Protein AF-0000000087413881 (afdb_homodimer)

Sequence (200 aa):
MILFKNKKEIHLPDLTFCKLCEDKYGVNRGLYNTIDYWFYEKGIENISERRSIILDFLQVVCDRSKISTPNRKYKFGHGGLTVKLNEYWEKRTAMKNKSGMILFKNKKEIHLPDLTFCKLCEDKYGVNRGLYNTIDYWFYEKGIENISERRSIILDFLQVVCDRSKISTPNRKYKFGHGGLTVKLNEYWEKRTAMKNKSG

Radius of gyration: 19.33 Å; Cα contacts (8 Å, |Δi|>4): 156; chains: 2; bounding box: 42×54×45 Å

pLDDT: mean 87.06, std 16.07, range [31.98, 98.69]

Solvent-accessible surface area (backbone atoms only — not comparable to full-atom values): 11255 Å² total; per-residue (Å²): 130,86,71,65,83,43,63,66,59,42,28,44,37,70,64,57,37,43,47,49,41,25,74,75,53,43,36,47,65,70,57,45,46,51,52,46,42,50,44,38,74,74,65,43,43,53,49,59,59,36,44,47,50,49,52,50,52,50,50,56,55,48,59,61,40,49,74,76,46,76,93,53,69,61,73,58,60,90,70,29,54,63,52,54,50,50,54,51,48,52,53,52,53,55,56,52,63,66,75,102,130,88,70,65,84,45,64,65,58,43,29,44,38,69,63,57,37,42,47,47,40,24,74,76,53,42,35,48,62,71,57,44,45,52,52,45,43,50,44,37,74,72,64,42,42,53,49,60,58,35,43,45,50,49,53,50,51,50,48,56,54,48,58,60,40,48,72,76,46,75,94,52,68,61,73,59,62,88,72,29,53,64,54,53,50,50,54,52,49,54,55,52,54,56,55,51,63,67,74,102

Secondary structure (DSSP, 8-state):
-TTSGGGTGGGS-HHHHHHHHHHHH---HHHHHHHHHHHHHTT---HHHHHHHHHHHHHHHHHHHHTTSTTPPP---TTHHHHHHHHHHHHHHHHHHHH-/-TTSGGGTGGGS-HHHHHHHHHHHH---HHHHHHHHHHHHHTT---HHHHHHHHHHHHHHHHHHHHTTSTTPPP---TTHHHHHHHHHHHHHHHHHHHH-

Structure (mmCIF, N/CA/C/O backbone):
data_AF-0000000087413881-model_v1
#
loop_
_entity.id
_entity.type
_entity.pdbx_description
1 polymer 'Uncharacterized protein'
#
loop_
_atom_site.group_PDB
_atom_site.id
_atom_site.type_symbol
_atom_site.label_atom_id
_atom_site.label_alt_id
_atom_site.label_comp_id
_atom_site.label_asym_id
_atom_site.label_entity_id
_atom_site.label_seq_id
_atom_site.pdbx_PDB_ins_code
_atom_site.Cartn_x
_atom_site.Cartn_y
_atom_site.Cartn_z
_atom_site.occupancy
_atom_site.B_iso_or_equiv
_atom_site.auth_seq_id
_atom_site.auth_comp_id
_atom_site.auth_asym_id
_atom_site.auth_atom_id
_atom_site.pdbx_PDB_model_num
ATOM 1 N N . MET A 1 1 ? 12.461 -10.562 -19.656 1 31.98 1 MET A N 1
ATOM 2 C CA . MET A 1 1 ? 12.719 -9.461 -18.719 1 31.98 1 MET A CA 1
ATOM 3 C C . MET A 1 1 ? 11.516 -8.531 -18.641 1 31.98 1 MET A C 1
ATOM 5 O O . MET A 1 1 ? 11.445 -7.535 -19.359 1 31.98 1 MET A O 1
ATOM 9 N N . ILE A 1 2 ? 10.32 -8.992 -18.734 1 38.66 2 ILE A N 1
ATOM 10 C CA . ILE A 1 2 ? 9.023 -8.328 -18.812 1 38.66 2 ILE A CA 1
ATOM 11 C C . ILE A 1 2 ? 8.883 -7.34 -17.656 1 38.66 2 ILE A C 1
ATOM 13 O O . ILE A 1 2 ? 7.898 -7.383 -16.922 1 38.66 2 ILE A O 1
ATOM 17 N N . LEU A 1 3 ? 9.914 -7.012 -17 1 44.94 3 LEU A N 1
ATOM 18 C CA . LEU A 1 3 ? 10.039 -6.23 -15.781 1 44.94 3 LEU A CA 1
ATOM 19 C C . LEU A 1 3 ? 9.508 -4.816 -15.977 1 44.94 3 LEU A C 1
ATOM 21 O O . LEU A 1 3 ? 9.148 -4.141 -15.016 1 44.94 3 LEU A O 1
ATOM 25 N N . PHE A 1 4 ? 9.57 -4.324 -17.344 1 47.94 4 PHE A N 1
ATOM 26 C CA . PHE A 1 4 ? 9.609 -2.883 -17.562 1 47.94 4 PHE A CA 1
ATOM 27 C C . PHE A 1 4 ? 8.211 -2.281 -17.484 1 47.94 4 PHE A C 1
ATOM 29 O O . PHE A 1 4 ? 8.062 -1.09 -17.203 1 47.94 4 PHE A O 1
ATOM 36 N N . LYS A 1 5 ? 7.285 -3.023 -17.953 1 50.16 5 LYS A N 1
ATOM 37 C CA . LYS A 1 5 ? 6.016 -2.371 -18.266 1 50.16 5 LYS A CA 1
ATOM 38 C C . LYS A 1 5 ? 5.344 -1.83 -17 1 50.16 5 LYS A C 1
ATOM 40 O O . LYS A 1 5 ? 4.613 -0.839 -17.062 1 50.16 5 LYS A O 1
ATOM 45 N N . ASN A 1 6 ? 5.98 -2.174 -15.844 1 65.25 6 ASN A N 1
ATOM 46 C CA . ASN A 1 6 ? 5.172 -1.993 -14.648 1 65.25 6 ASN A CA 1
ATOM 47 C C . ASN A 1 6 ? 5.695 -0.848 -13.781 1 65.25 6 ASN A C 1
ATOM 49 O O . ASN A 1 6 ? 5.406 -0.781 -12.586 1 65.25 6 ASN A O 1
ATOM 53 N N . LYS A 1 7 ? 6.375 0.11 -14.625 1 78 7 LYS A N 1
ATOM 54 C CA . LYS A 1 7 ? 7.047 1.128 -13.82 1 78 7 LYS A CA 1
ATOM 55 C C . LYS A 1 7 ? 6.039 2.104 -13.219 1 78 7 LYS A C 1
ATOM 57 O O . LYS A 1 7 ? 6.18 2.516 -12.07 1 78 7 LYS A O 1
ATOM 62 N N . LYS A 1 8 ? 5.012 2.355 -14.016 1 91.5 8 LYS A N 1
ATOM 63 C CA . LYS A 1 8 ? 4.023 3.293 -13.492 1 91.5 8 LYS A CA 1
ATOM 64 C C . LYS A 1 8 ? 3.061 2.598 -12.539 1 91.5 8 LYS A C 1
ATOM 66 O O . LYS A 1 8 ? 2.672 3.166 -11.516 1 91.5 8 LYS A O 1
ATOM 71 N N . GLU A 1 9 ? 2.811 1.354 -12.828 1 96.44 9 GLU A N 1
ATOM 72 C CA . GLU A 1 9 ? 1.823 0.604 -12.055 1 96.44 9 GLU A CA 1
ATOM 73 C C . GLU A 1 9 ? 2.295 0.381 -10.625 1 96.44 9 GLU A C 1
ATOM 75 O O . GLU A 1 9 ? 1.49 0.399 -9.688 1 96.44 9 GLU A O 1
ATOM 80 N N . ILE A 1 10 ? 3.576 0.274 -10.5 1 97.81 10 ILE A N 1
ATOM 81 C CA . ILE A 1 10 ? 4.098 -0.102 -9.188 1 97.81 10 ILE A CA 1
ATOM 82 C C . ILE A 1 10 ? 4.008 1.089 -8.234 1 97.81 10 ILE A C 1
ATOM 84 O O . ILE A 1 10 ? 4.137 0.93 -7.02 1 97.81 10 ILE A O 1
ATOM 88 N N . HIS A 1 11 ? 3.773 2.275 -8.805 1 98.44 11 HIS A N 1
ATOM 89 C CA . HIS A 1 11 ? 3.762 3.477 -7.98 1 98.44 11 HIS A CA 1
ATOM 90 C C . HIS A 1 11 ? 2.338 3.982 -7.77 1 98.44 11 HIS A C 1
ATOM 92 O O . HIS A 1 11 ? 2.135 5.047 -7.176 1 98.44 11 HIS A O 1
ATOM 98 N N . LEU A 1 12 ? 1.347 3.244 -8.211 1 98.5 12 LEU A N 1
ATOM 99 C CA . LEU A 1 12 ? -0.048 3.607 -7.98 1 98.5 12 LEU A CA 1
ATOM 100 C C . LEU A 1 12 ? -0.352 3.691 -6.488 1 98.5 12 LEU A C 1
ATOM 102 O O . LEU A 1 12 ? 0.288 3.014 -5.68 1 98.5 12 LEU A O 1
ATOM 106 N N . PRO A 1 13 ? -1.328 4.512 -6.086 1 98.62 13 PRO A N 1
ATOM 107 C CA . PRO A 1 13 ? -1.766 4.512 -4.688 1 98.62 13 PRO A CA 1
ATOM 108 C C . PRO A 1 13 ? -2.201 3.127 -4.207 1 98.62 13 PRO A C 1
ATOM 110 O O . PRO A 1 13 ? -2.65 2.305 -5.008 1 98.62 13 PRO A O 1
ATOM 113 N N . ASP A 1 14 ? -2.072 2.959 -2.922 1 98.31 14 ASP A N 1
ATOM 114 C CA . ASP A 1 14 ? -2.26 1.629 -2.352 1 98.31 14 ASP A CA 1
ATOM 115 C C . ASP A 1 14 ? -3.6 1.033 -2.777 1 98.31 14 ASP A C 1
ATOM 117 O O . ASP A 1 14 ? -3.658 -0.105 -3.246 1 98.31 14 ASP A O 1
ATOM 121 N N . LEU A 1 15 ? -4.652 1.757 -2.572 1 98 15 LEU A N 1
ATOM 122 C CA . LEU A 1 15 ? -5.984 1.271 -2.908 1 98 15 LEU A CA 1
ATOM 123 C C . LEU A 1 15 ? -6.09 0.964 -4.398 1 98 15 LEU A C 1
ATOM 125 O O . LEU A 1 15 ? -6.652 -0.064 -4.785 1 98 15 LEU A O 1
ATOM 129 N N . THR A 1 16 ? -5.57 1.831 -5.242 1 98.31 16 THR A N 1
ATOM 130 C CA . THR A 1 16 ? -5.637 1.668 -6.688 1 98.31 16 THR A CA 1
ATOM 131 C C . THR A 1 16 ? -4.801 0.473 -7.137 1 98.31 16 THR A C 1
ATOM 133 O O . THR A 1 16 ? -5.191 -0.258 -8.047 1 98.31 16 THR A O 1
ATOM 136 N N . PHE A 1 17 ? -3.656 0.331 -6.539 1 98.38 17 PHE A N 1
ATOM 137 C CA . PHE A 1 17 ? -2.807 -0.806 -6.875 1 98.38 17 PHE A CA 1
ATOM 138 C C . PHE A 1 17 ? -3.504 -2.119 -6.539 1 98.38 17 PHE A C 1
ATOM 140 O O . PHE A 1 17 ? -3.467 -3.066 -7.328 1 98.38 17 PHE A O 1
ATOM 147 N N . CYS A 1 18 ? -4.074 -2.178 -5.352 1 97.94 18 CYS A N 1
ATOM 148 C CA . CYS A 1 18 ? -4.824 -3.371 -4.973 1 97.94 18 CYS A CA 1
ATOM 149 C C . CYS A 1 18 ? -5.957 -3.639 -5.953 1 97.94 18 CYS A C 1
ATOM 151 O O . CYS A 1 18 ? -6.203 -4.789 -6.328 1 97.94 18 CYS A O 1
ATOM 153 N N . LYS A 1 19 ? -6.641 -2.598 -6.32 1 97.69 19 LYS A N 1
ATOM 154 C CA . LYS A 1 19 ? -7.727 -2.734 -7.285 1 97.69 19 LYS A CA 1
ATOM 155 C C . LYS A 1 19 ? -7.207 -3.256 -8.625 1 97.69 19 LYS A C 1
ATOM 157 O O . LYS A 1 19 ? -7.879 -4.043 -9.289 1 97.69 19 LYS A O 1
ATOM 162 N N . LEU A 1 20 ? -6.105 -2.756 -9.039 1 97.06 20 LEU A N 1
ATOM 163 C CA . LEU A 1 20 ? -5.473 -3.26 -10.25 1 97.06 20 LEU A CA 1
ATOM 164 C C . LEU A 1 20 ? -5.242 -4.766 -10.156 1 97.06 20 LEU A C 1
ATOM 166 O O . LEU A 1 20 ? -5.559 -5.504 -11.094 1 97.06 20 LEU A O 1
ATOM 170 N N . CYS A 1 21 ? -4.66 -5.211 -9.062 1 96.5 21 CYS A N 1
ATOM 171 C CA . CYS A 1 21 ? -4.398 -6.633 -8.867 1 96.5 21 CYS A CA 1
ATOM 172 C C . CYS A 1 21 ? -5.691 -7.434 -8.898 1 96.5 21 CYS A C 1
ATOM 174 O O . CYS A 1 21 ? -5.734 -8.531 -9.461 1 96.5 21 CYS A O 1
ATOM 176 N N . GLU A 1 22 ? -6.734 -6.926 -8.297 1 95.44 22 GLU A N 1
ATOM 177 C CA . GLU A 1 22 ? -8.039 -7.586 -8.289 1 95.44 22 GLU A CA 1
ATOM 178 C C . GLU A 1 22 ? -8.625 -7.668 -9.703 1 95.44 22 GLU A C 1
ATOM 180 O O . GLU A 1 22 ? -9.039 -8.742 -10.141 1 95.44 22 GLU A O 1
ATOM 185 N N . ASP A 1 23 ? -8.625 -6.551 -10.406 1 94.12 23 ASP A N 1
ATOM 186 C CA . ASP A 1 23 ? -9.258 -6.461 -11.719 1 94.12 23 ASP A CA 1
ATOM 187 C C . ASP A 1 23 ? -8.508 -7.312 -12.742 1 94.12 23 ASP A C 1
ATOM 189 O O . ASP A 1 23 ? -9.133 -7.988 -13.562 1 94.12 23 ASP A O 1
ATOM 193 N N . LYS A 1 24 ? -7.23 -7.277 -12.664 1 93.19 24 LYS A N 1
ATOM 194 C CA . LYS A 1 24 ? -6.422 -7.902 -13.703 1 93.19 24 LYS A CA 1
ATOM 195 C C . LYS A 1 24 ? -6.168 -9.375 -13.398 1 93.19 24 LYS A C 1
ATOM 197 O O . LYS A 1 24 ? -6.098 -10.203 -14.305 1 93.19 24 LYS A O 1
ATOM 202 N N . TYR A 1 25 ? -6.078 -9.648 -12.062 1 92.25 25 TYR A N 1
ATOM 203 C CA . TYR A 1 25 ? -5.605 -10.984 -11.75 1 92.25 25 TYR A CA 1
ATOM 204 C C . TYR A 1 25 ? -6.582 -11.711 -10.828 1 92.25 25 TYR A C 1
ATOM 206 O O . TYR A 1 25 ? -6.387 -12.883 -10.5 1 92.25 25 TYR A O 1
ATOM 214 N N . GLY A 1 26 ? -7.582 -11.031 -10.383 1 92 26 GLY A N 1
ATOM 215 C CA . GLY A 1 26 ? -8.555 -11.672 -9.516 1 92 26 GLY A CA 1
ATOM 216 C C . GLY A 1 26 ? -8.078 -11.812 -8.078 1 92 26 GLY A C 1
ATOM 217 O O . GLY A 1 26 ? -8.586 -12.648 -7.328 1 92 26 GLY A O 1
ATOM 218 N N . VAL A 1 27 ? -7.094 -11.055 -7.68 1 94.31 27 VAL A N 1
ATOM 219 C CA . VAL A 1 27 ? -6.512 -11.109 -6.344 1 94.31 27 VAL A CA 1
ATOM 220 C C . VAL A 1 27 ? -7.109 -10 -5.477 1 94.31 27 VAL A C 1
ATOM 222 O O . VAL A 1 27 ? -6.887 -8.812 -5.734 1 94.31 27 VAL A O 1
ATOM 225 N N . ASN A 1 28 ? -7.902 -10.383 -4.512 1 94.25 28 ASN A N 1
ATOM 226 C CA . ASN A 1 28 ? -8.523 -9.391 -3.635 1 94.25 28 ASN A CA 1
ATOM 227 C C . ASN A 1 28 ? -7.531 -8.859 -2.605 1 94.25 28 ASN A C 1
ATOM 229 O O . ASN A 1 28 ? -6.379 -9.289 -2.561 1 94.25 28 ASN A O 1
ATOM 233 N N . ARG A 1 29 ? -7.953 -7.949 -1.776 1 95.56 29 ARG A N 1
ATOM 234 C CA . ARG A 1 29 ? -7.07 -7.223 -0.866 1 95.56 29 ARG A CA 1
ATOM 235 C C . ARG A 1 29 ? -6.445 -8.164 0.157 1 95.56 29 ARG A C 1
ATOM 237 O O . ARG A 1 29 ? -5.266 -8.031 0.494 1 95.56 29 ARG A O 1
ATOM 244 N N . GLY A 1 30 ? -7.215 -9.055 0.708 1 95.38 30 GLY A N 1
ATOM 245 C CA . GLY A 1 30 ? -6.691 -10.016 1.66 1 95.38 30 GLY A CA 1
ATOM 246 C C . GLY A 1 30 ? -5.562 -10.859 1.097 1 95.38 30 GLY A C 1
ATOM 247 O O . GLY A 1 30 ? -4.516 -11.016 1.732 1 95.38 30 GLY A O 1
ATOM 248 N N . LEU A 1 31 ? -5.785 -11.391 -0.087 1 95.88 31 LEU A N 1
ATOM 249 C CA . LEU A 1 31 ? -4.758 -12.172 -0.767 1 95.88 31 LEU A CA 1
ATOM 250 C C . LEU A 1 31 ? -3.541 -11.312 -1.088 1 95.88 31 LEU A C 1
ATOM 252 O O . LEU A 1 31 ? -2.402 -11.742 -0.875 1 95.88 31 LEU A O 1
ATOM 256 N N . TYR A 1 32 ? -3.781 -10.117 -1.562 1 97.12 32 TYR A N 1
ATOM 257 C CA . TYR A 1 32 ? -2.688 -9.203 -1.868 1 97.12 32 TYR A CA 1
ATOM 258 C C . TYR A 1 32 ? -1.818 -8.961 -0.639 1 97.12 32 TYR A C 1
ATOM 260 O O . TYR A 1 32 ? -0.589 -9.023 -0.717 1 97.12 32 TYR A O 1
ATOM 268 N N . ASN A 1 33 ? -2.479 -8.656 0.508 1 97.88 33 ASN A N 1
ATOM 269 C CA . ASN A 1 33 ? -1.729 -8.383 1.73 1 97.88 33 ASN A CA 1
ATOM 270 C C . ASN A 1 33 ? -0.876 -9.578 2.143 1 97.88 33 ASN A C 1
ATOM 272 O O . ASN A 1 33 ? 0.245 -9.414 2.627 1 97.88 33 ASN A O 1
ATOM 276 N N . THR A 1 34 ? -1.411 -10.758 1.985 1 97.94 34 THR A N 1
ATOM 277 C CA . THR A 1 34 ? -0.669 -11.984 2.285 1 97.94 34 THR A CA 1
ATOM 278 C C . THR A 1 34 ? 0.548 -12.109 1.374 1 97.94 34 THR A C 1
ATOM 280 O O . THR A 1 34 ? 1.647 -12.422 1.839 1 97.94 34 THR A O 1
ATOM 283 N N . ILE A 1 35 ? 0.359 -11.898 0.126 1 98.44 35 ILE A N 1
ATOM 284 C CA . ILE A 1 35 ? 1.433 -11.984 -0.858 1 98.44 35 ILE A CA 1
ATOM 285 C C . ILE A 1 35 ? 2.498 -10.93 -0.552 1 98.44 35 ILE A C 1
ATOM 287 O O . ILE A 1 35 ? 3.691 -11.242 -0.533 1 98.44 35 ILE A O 1
ATOM 291 N N . ASP A 1 36 ? 2.074 -9.711 -0.344 1 98.69 36 ASP A N 1
ATOM 292 C CA . ASP A 1 36 ? 2.965 -8.609 0.008 1 98.69 36 ASP A CA 1
ATOM 293 C C . ASP A 1 36 ? 3.828 -8.969 1.217 1 98.69 36 ASP A C 1
ATOM 295 O O . ASP A 1 36 ? 5.051 -8.828 1.175 1 98.69 36 ASP A O 1
ATOM 299 N N . TYR A 1 37 ? 3.252 -9.438 2.236 1 98.62 37 TYR A N 1
ATOM 300 C CA . TYR A 1 37 ? 3.963 -9.812 3.455 1 98.62 37 TYR A CA 1
ATOM 301 C C . TYR A 1 37 ? 4.914 -10.969 3.199 1 98.62 37 TYR A C 1
ATOM 303 O O . TYR A 1 37 ? 6.027 -11 3.73 1 98.62 37 TYR A O 1
ATOM 311 N N . TRP A 1 38 ? 4.5 -11.898 2.422 1 98.69 38 TRP A N 1
ATOM 312 C CA . TRP A 1 38 ? 5.32 -13.07 2.123 1 98.69 38 TRP A CA 1
ATOM 313 C C . TRP A 1 38 ? 6.629 -12.664 1.461 1 98.69 38 TRP A C 1
ATOM 315 O O . TRP A 1 38 ? 7.707 -13.086 1.89 1 98.69 38 TRP A O 1
ATOM 325 N N . PHE A 1 39 ? 6.562 -11.844 0.455 1 98.56 39 PHE A N 1
ATOM 326 C CA . PHE A 1 39 ? 7.77 -11.422 -0.245 1 98.56 39 PHE A CA 1
ATOM 327 C C . PHE A 1 39 ? 8.641 -10.555 0.651 1 98.56 39 PHE A C 1
ATOM 329 O O . PHE A 1 39 ? 9.867 -10.594 0.561 1 98.56 39 PHE A O 1
ATOM 336 N N . TYR A 1 40 ? 7.996 -9.727 1.45 1 98.56 40 TYR A N 1
ATOM 337 C CA . TYR A 1 40 ? 8.758 -8.953 2.432 1 98.56 40 TYR A CA 1
ATOM 338 C C . TYR A 1 40 ? 9.57 -9.875 3.33 1 98.56 40 TYR A C 1
ATOM 340 O O . TYR A 1 40 ? 10.758 -9.641 3.557 1 98.56 40 TYR A O 1
ATOM 348 N N . GLU A 1 41 ? 8.977 -10.953 3.762 1 98.12 41 GLU A N 1
ATOM 349 C CA . GLU A 1 41 ? 9.625 -11.914 4.648 1 98.12 41 GLU A CA 1
ATOM 350 C C . GLU A 1 41 ? 10.742 -12.664 3.926 1 98.12 41 GLU A C 1
ATOM 352 O O . GLU A 1 41 ? 11.703 -13.109 4.555 1 98.12 41 GLU A O 1
ATOM 357 N N . LYS A 1 42 ? 10.602 -12.773 2.607 1 97.88 42 LYS A N 1
ATOM 358 C CA . LYS A 1 42 ? 11.641 -13.438 1.812 1 97.88 42 LYS A CA 1
ATOM 359 C C . LYS A 1 42 ? 12.82 -12.508 1.572 1 97.88 42 LYS A C 1
ATOM 361 O O . LYS A 1 42 ? 13.828 -12.906 0.978 1 97.88 42 LYS A O 1
ATOM 366 N N . GLY A 1 43 ? 12.672 -11.25 1.979 1 97.06 43 GLY A N 1
ATOM 367 C CA . GLY A 1 43 ? 13.812 -10.344 1.916 1 97.06 43 GLY A CA 1
ATOM 368 C C . GLY A 1 43 ? 13.664 -9.266 0.857 1 97.06 43 GLY A C 1
ATOM 369 O O . GLY A 1 43 ? 14.57 -8.461 0.655 1 97.06 43 GLY A O 1
ATOM 370 N N . ILE A 1 44 ? 12.516 -9.211 0.136 1 97.81 44 ILE A N 1
ATOM 371 C CA . ILE A 1 44 ? 12.258 -8.141 -0.814 1 97.81 44 ILE A CA 1
ATOM 372 C C . ILE A 1 44 ? 11.656 -6.938 -0.083 1 97.81 44 ILE A C 1
ATOM 374 O O . ILE A 1 44 ? 10.453 -6.688 -0.167 1 97.81 44 ILE A O 1
ATOM 378 N N . GLU A 1 45 ? 12.445 -6.18 0.474 1 97.94 45 GLU A N 1
ATOM 379 C CA . GLU A 1 45 ? 12 -5.16 1.419 1 97.94 45 GLU A CA 1
ATOM 380 C C . GLU A 1 45 ? 11.555 -3.893 0.694 1 97.94 45 GLU A C 1
ATOM 382 O O . GLU A 1 45 ? 10.586 -3.244 1.101 1 97.94 45 GLU A O 1
ATOM 387 N N . ASN A 1 46 ? 12.297 -3.578 -0.345 1 97.88 46 ASN A N 1
ATOM 388 C CA . ASN A 1 46 ? 11.969 -2.367 -1.087 1 97.88 46 ASN A CA 1
ATOM 389 C C . ASN A 1 46 ? 10.586 -2.465 -1.732 1 97.88 46 ASN A C 1
ATOM 391 O O . ASN A 1 46 ? 10.328 -3.375 -2.523 1 97.88 46 ASN A O 1
ATOM 395 N N . ILE A 1 47 ? 9.719 -1.536 -1.412 1 98.19 47 ILE A N 1
ATOM 396 C CA . ILE A 1 47 ? 8.312 -1.663 -1.766 1 98.19 47 ILE A CA 1
ATOM 397 C C . ILE A 1 47 ? 8.156 -1.603 -3.283 1 98.19 47 ILE A C 1
ATOM 399 O O . ILE A 1 47 ? 7.297 -2.285 -3.852 1 98.19 47 ILE A O 1
ATOM 403 N N . SER A 1 48 ? 8.891 -0.758 -3.967 1 97.5 48 SER A N 1
ATOM 404 C CA . SER A 1 48 ? 8.766 -0.698 -5.418 1 97.5 48 SER A CA 1
ATOM 405 C C . SER A 1 48 ? 9.18 -2.018 -6.062 1 97.5 48 SER A C 1
ATOM 407 O O . SER A 1 48 ? 8.516 -2.496 -6.988 1 97.5 48 SER A O 1
ATOM 409 N N . GLU A 1 49 ? 10.234 -2.582 -5.582 1 97.5 49 GLU A N 1
ATOM 410 C CA . G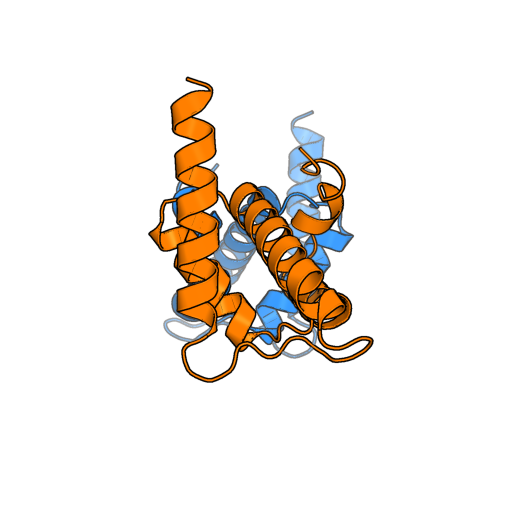LU A 1 49 ? 10.68 -3.887 -6.062 1 97.5 49 GLU A CA 1
ATOM 411 C C . GLU A 1 49 ? 9.664 -4.977 -5.727 1 97.5 49 GLU A C 1
ATOM 413 O O . GLU A 1 49 ? 9.391 -5.852 -6.551 1 97.5 49 GLU A O 1
ATOM 418 N N . ARG A 1 50 ? 9.164 -4.902 -4.52 1 98.44 50 ARG A N 1
ATOM 419 C CA . ARG A 1 50 ? 8.219 -5.906 -4.059 1 98.44 50 ARG A CA 1
ATOM 420 C C . ARG A 1 50 ? 6.938 -5.879 -4.891 1 98.44 50 ARG A C 1
ATOM 422 O O . ARG A 1 50 ? 6.418 -6.926 -5.273 1 98.44 50 ARG A O 1
ATOM 429 N N . ARG A 1 51 ? 6.418 -4.648 -5.18 1 98.62 51 ARG A N 1
ATOM 430 C CA . ARG A 1 51 ? 5.25 -4.535 -6.047 1 98.62 51 ARG A CA 1
ATOM 431 C C . ARG A 1 51 ? 5.547 -5.074 -7.441 1 98.62 51 ARG A C 1
ATOM 433 O O . ARG A 1 51 ? 4.688 -5.691 -8.07 1 98.62 51 ARG A O 1
ATOM 440 N N . SER A 1 52 ? 6.773 -4.883 -7.926 1 98.06 52 SER A N 1
ATOM 441 C CA . SER A 1 52 ? 7.164 -5.418 -9.227 1 98.06 52 SER A CA 1
ATOM 442 C C . SER A 1 52 ? 7.137 -6.941 -9.227 1 98.06 52 SER A C 1
ATOM 444 O O . SER A 1 52 ? 6.605 -7.559 -10.156 1 98.06 52 SER A O 1
ATOM 446 N N . ILE A 1 53 ? 7.711 -7.523 -8.234 1 97.88 53 ILE A N 1
ATOM 447 C CA . ILE A 1 53 ? 7.789 -8.977 -8.188 1 97.88 53 ILE A CA 1
ATOM 448 C C . ILE A 1 53 ? 6.395 -9.562 -7.977 1 97.88 53 ILE A C 1
ATOM 450 O O . ILE A 1 53 ? 6.074 -10.633 -8.508 1 97.88 53 ILE A O 1
ATOM 454 N N . ILE A 1 54 ? 5.57 -8.914 -7.23 1 98.19 54 ILE A N 1
ATOM 455 C CA . ILE A 1 54 ? 4.195 -9.359 -7.027 1 98.19 54 ILE A CA 1
ATOM 456 C C . ILE A 1 54 ? 3.461 -9.398 -8.367 1 98.19 54 ILE A C 1
ATOM 458 O O . ILE A 1 54 ? 2.795 -10.391 -8.688 1 98.19 54 ILE A O 1
ATOM 462 N N . LEU A 1 55 ? 3.602 -8.359 -9.148 1 97.25 55 LEU A N 1
ATOM 463 C CA . LEU A 1 55 ? 2.963 -8.336 -10.461 1 97.25 55 LEU A CA 1
ATOM 464 C C . LEU A 1 55 ? 3.484 -9.461 -11.344 1 97.25 55 LEU A C 1
ATOM 466 O O . LEU A 1 55 ? 2.713 -10.094 -12.07 1 97.25 55 LEU A O 1
ATOM 470 N N . ASP A 1 56 ? 4.77 -9.656 -11.297 1 96.62 56 ASP A N 1
ATOM 471 C CA . ASP A 1 56 ? 5.363 -10.75 -12.062 1 96.62 56 ASP A CA 1
ATOM 472 C C . ASP A 1 56 ? 4.801 -12.102 -11.625 1 96.62 56 ASP A C 1
ATOM 474 O O . ASP A 1 56 ? 4.414 -12.922 -12.453 1 96.62 56 ASP A O 1
ATOM 478 N N . PHE A 1 57 ? 4.797 -12.352 -10.336 1 96.94 57 PHE A N 1
ATOM 479 C CA . PHE A 1 57 ? 4.23 -13.562 -9.758 1 96.94 57 PHE A CA 1
ATOM 480 C C . PHE A 1 57 ? 2.803 -13.773 -10.242 1 96.94 57 PHE A C 1
ATOM 482 O O . PHE A 1 57 ? 2.451 -14.875 -10.688 1 96.94 57 PHE A O 1
ATOM 489 N N . LEU A 1 58 ? 1.951 -12.789 -10.148 1 95.44 58 LEU A N 1
ATOM 490 C CA . LEU A 1 58 ? 0.545 -12.891 -10.516 1 95.44 58 LEU A CA 1
ATOM 491 C C . LEU A 1 58 ? 0.399 -13.172 -12.008 1 95.44 58 LEU A C 1
ATOM 493 O O . LEU A 1 58 ? -0.464 -13.961 -12.414 1 95.44 58 LEU A O 1
ATOM 497 N N . GLN A 1 59 ? 1.263 -12.5 -12.766 1 93.94 59 GLN A N 1
ATOM 498 C CA . GLN A 1 59 ? 1.244 -12.758 -14.203 1 93.94 59 GLN A CA 1
ATOM 499 C C . GLN A 1 59 ? 1.552 -14.227 -14.5 1 93.94 59 GLN A C 1
ATOM 501 O O . GLN A 1 59 ? 0.861 -14.859 -15.297 1 93.94 59 GLN A O 1
ATOM 506 N N . VAL A 1 60 ? 2.557 -14.727 -13.906 1 92.31 60 VAL A N 1
ATOM 507 C CA . VAL A 1 60 ? 2.998 -16.094 -14.102 1 92.31 60 VAL A CA 1
ATOM 508 C C . VAL A 1 60 ? 1.882 -17.062 -13.711 1 92.31 60 VAL A C 1
ATOM 510 O O . VAL A 1 60 ? 1.594 -18.016 -14.43 1 92.31 60 VAL A O 1
ATOM 513 N N . VAL A 1 61 ? 1.245 -16.844 -12.555 1 91.06 61 VAL A N 1
ATOM 514 C CA . VAL A 1 61 ? 0.198 -17.719 -12.039 1 91.06 61 VAL A CA 1
ATOM 515 C C . VAL A 1 61 ? -1.017 -17.672 -12.969 1 91.06 61 VAL A C 1
ATOM 517 O O . VAL A 1 61 ? -1.641 -18.703 -13.234 1 91.06 61 VAL A O 1
ATOM 520 N N . CYS A 1 62 ? -1.384 -16.547 -13.383 1 87.44 62 CYS A N 1
ATOM 521 C CA . CYS A 1 62 ? -2.551 -16.375 -14.242 1 87.44 62 CYS A CA 1
ATOM 522 C C . CYS A 1 62 ? -2.312 -16.984 -15.617 1 87.44 62 CYS A C 1
ATOM 524 O O . CYS A 1 62 ? -3.23 -17.547 -16.219 1 87.44 62 CYS A O 1
ATOM 526 N N . ASP A 1 63 ? -1.154 -16.781 -16.125 1 84.75 63 ASP A N 1
ATOM 527 C CA . ASP A 1 63 ? -0.821 -17.359 -17.422 1 84.75 63 ASP A CA 1
ATOM 528 C C . ASP A 1 63 ? -0.929 -18.891 -17.391 1 84.75 63 ASP A C 1
ATOM 530 O O . ASP A 1 63 ? -1.362 -19.5 -18.359 1 84.75 63 ASP A O 1
ATOM 534 N N . ARG A 1 64 ? -0.655 -19.453 -16.344 1 78.62 64 ARG A N 1
ATOM 535 C CA . ARG A 1 64 ? -0.724 -20.891 -16.203 1 78.62 64 ARG A CA 1
ATOM 536 C C . ARG A 1 64 ? -2.17 -21.375 -16.094 1 78.62 64 ARG A C 1
ATOM 538 O O . ARG A 1 64 ? -2.508 -22.469 -16.562 1 78.62 64 ARG A O 1
ATOM 545 N N . SER A 1 65 ? -2.961 -20.562 -15.453 1 70.31 65 SER A N 1
ATOM 546 C CA . SER A 1 65 ? -4.359 -20.922 -15.266 1 70.31 65 SER A CA 1
ATOM 547 C C . SER A 1 65 ? -5.152 -20.766 -16.562 1 70.31 65 SER A C 1
ATOM 549 O O . SER A 1 65 ? -6.102 -21.5 -16.812 1 70.31 65 SER A O 1
ATOM 551 N N . LYS A 1 66 ? -5.059 -19.656 -17.25 1 65.81 66 LYS A N 1
ATOM 552 C CA . LYS A 1 66 ? -5.77 -19.422 -18.516 1 65.81 66 LYS A CA 1
ATOM 553 C C . LYS A 1 66 ? -5.652 -20.609 -19.438 1 65.81 66 LYS A C 1
ATOM 555 O O . LYS A 1 66 ? -6.539 -20.859 -20.266 1 65.81 66 LYS A O 1
ATOM 560 N N . ILE A 1 67 ? -4.676 -21.234 -19.219 1 56.69 67 ILE A N 1
ATOM 561 C CA . ILE A 1 67 ? -4.52 -22.438 -20.031 1 56.69 67 ILE A CA 1
ATOM 562 C C . ILE A 1 67 ? -5.594 -23.453 -19.656 1 56.69 67 ILE A C 1
ATOM 564 O O . ILE A 1 67 ? -6.172 -24.109 -20.531 1 56.69 67 ILE A O 1
ATOM 568 N N . SER A 1 68 ? -5.977 -23.438 -18.391 1 58.75 68 SER A N 1
ATOM 569 C CA . SER A 1 68 ? -6.918 -24.469 -17.953 1 58.75 68 SER A CA 1
ATOM 570 C C . SER A 1 68 ? -8.344 -23.922 -17.906 1 58.75 68 SER A C 1
ATOM 572 O O . SER A 1 68 ? -9.297 -24.656 -18.172 1 58.75 68 SER A O 1
ATOM 574 N N . THR A 1 69 ? -8.664 -22.734 -17.484 1 59.03 69 THR A N 1
ATOM 575 C CA . THR A 1 69 ? -10.016 -22.188 -17.375 1 59.03 69 THR A CA 1
ATOM 576 C C . THR A 1 69 ? -10.055 -20.734 -17.875 1 59.03 69 THR A C 1
ATOM 578 O O . THR A 1 69 ? -9.867 -19.797 -17.094 1 59.03 69 THR A O 1
ATOM 581 N N . PRO A 1 70 ? -10.477 -20.578 -19.156 1 57.41 70 PRO A N 1
ATOM 582 C CA . PRO A 1 70 ? -10.602 -19.25 -19.766 1 57.41 70 PRO A CA 1
ATOM 583 C C . PRO A 1 70 ? -11.695 -18.391 -19.125 1 57.41 70 PRO A C 1
ATOM 585 O O . PRO A 1 70 ? -12.727 -18.938 -18.703 1 57.41 70 PRO A O 1
ATOM 588 N N . ASN A 1 71 ? -11.453 -17.234 -18.688 1 57.03 71 ASN A N 1
ATOM 589 C CA . ASN A 1 71 ? -12.414 -16.203 -18.297 1 57.03 71 ASN A CA 1
ATOM 590 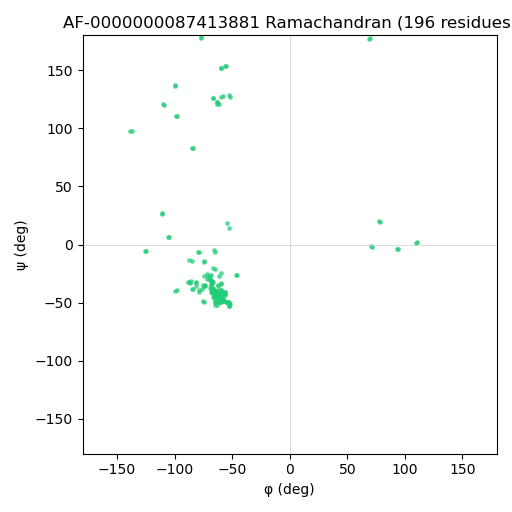C C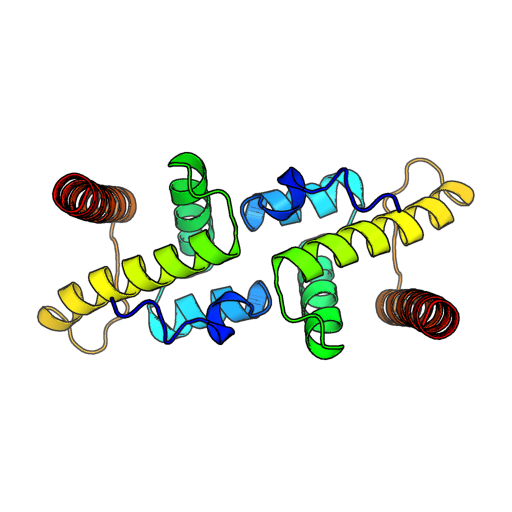 . ASN A 1 71 ? -12.719 -16.25 -16.797 1 57.03 71 ASN A C 1
ATOM 592 O O . ASN A 1 71 ? -13.734 -15.719 -16.359 1 57.03 71 ASN A O 1
ATOM 596 N N . ARG A 1 72 ? -12.094 -17.297 -16.125 1 59.5 72 ARG A N 1
ATOM 597 C CA . ARG A 1 72 ? -12.438 -17.344 -14.711 1 59.5 72 ARG A CA 1
ATOM 598 C C . ARG A 1 72 ? -11.328 -16.719 -13.859 1 59.5 72 ARG A C 1
ATOM 600 O O . ARG A 1 72 ? -10.148 -16.891 -14.164 1 59.5 72 ARG A O 1
ATOM 607 N N . LYS A 1 73 ? -11.719 -15.906 -12.891 1 63.12 73 LYS A N 1
ATOM 608 C CA . LYS A 1 73 ? -10.797 -15.43 -11.867 1 63.12 73 LYS A CA 1
ATOM 609 C C . LYS A 1 73 ? -10.047 -16.578 -11.219 1 63.12 73 LYS A C 1
ATOM 611 O O . LYS A 1 73 ? -10.625 -17.641 -10.945 1 63.12 73 LYS A O 1
ATOM 616 N N . TYR A 1 74 ? -8.711 -16.391 -11.25 1 72 74 TYR A N 1
ATOM 617 C CA . TYR A 1 74 ? -7.867 -17.422 -10.656 1 72 74 TYR A CA 1
ATOM 618 C C . TYR A 1 74 ? -8.219 -17.641 -9.195 1 72 74 TYR A C 1
ATOM 620 O O . TYR A 1 74 ? -8.484 -16.688 -8.461 1 72 74 TYR A O 1
ATOM 628 N N . LYS A 1 75 ? -8.453 -18.922 -8.93 1 80.56 75 LYS A N 1
ATOM 629 C CA . LYS A 1 75 ? -8.672 -19.312 -7.543 1 80.56 75 LYS A CA 1
ATOM 630 C C . LYS A 1 75 ? -7.504 -20.141 -7.008 1 80.56 75 LYS A C 1
ATOM 632 O O . LYS A 1 75 ? -7.117 -21.141 -7.609 1 80.56 75 LYS A O 1
ATOM 637 N N . PHE A 1 76 ? -6.902 -19.688 -5.996 1 84.69 76 PHE A N 1
ATOM 638 C CA . PHE A 1 76 ? -5.762 -20.375 -5.41 1 84.69 76 PHE A CA 1
ATOM 639 C C . PHE A 1 76 ? -6.207 -21.656 -4.703 1 84.69 76 PHE A C 1
ATOM 641 O O . PHE A 1 76 ? -5.508 -22.656 -4.734 1 84.69 76 PHE A O 1
ATOM 648 N N . GLY A 1 77 ? -7.406 -21.625 -4.273 1 76.69 77 GLY A N 1
ATOM 649 C CA . GLY A 1 77 ? -7.863 -22.75 -3.477 1 76.69 77 GLY A CA 1
ATOM 650 C C . GLY A 1 77 ? -7.211 -22.828 -2.109 1 76.69 77 GLY A C 1
ATOM 651 O O . GLY A 1 77 ? -6.332 -22.016 -1.794 1 76.69 77 GLY A O 1
ATOM 652 N N . HIS A 1 78 ? -7.598 -23.797 -1.305 1 79.31 78 HIS A N 1
ATOM 653 C CA . HIS A 1 78 ? -7.066 -23.953 0.045 1 79.31 78 HIS A CA 1
ATOM 654 C C . HIS A 1 78 ? -5.566 -24.234 0.019 1 79.31 78 HIS A C 1
ATOM 656 O O . HIS A 1 78 ? -5.117 -25.188 -0.606 1 79.31 78 HIS A O 1
ATOM 662 N N . GLY A 1 79 ? -4.801 -23.391 0.649 1 82.06 79 GLY A N 1
ATOM 663 C CA . GLY A 1 79 ? -3.359 -23.547 0.732 1 82.06 79 GLY A CA 1
ATOM 664 C C . GLY A 1 79 ? -2.654 -23.281 -0.587 1 82.06 79 GLY A C 1
ATOM 665 O O . GLY A 1 79 ? -1.427 -23.375 -0.667 1 82.06 79 GLY A O 1
ATOM 666 N N . GLY A 1 80 ? -3.369 -23.031 -1.483 1 91.19 80 GLY A N 1
ATOM 667 C CA . GLY A 1 80 ? -2.84 -22.969 -2.836 1 91.19 80 GLY A CA 1
ATOM 668 C C . GLY A 1 80 ? -1.924 -21.781 -3.057 1 91.19 80 GLY A C 1
ATOM 669 O O . GLY A 1 80 ? -0.954 -21.859 -3.812 1 91.19 80 GLY A O 1
ATOM 670 N N . LEU A 1 81 ? -2.178 -20.703 -2.352 1 94.81 81 LEU A N 1
ATOM 671 C CA . LEU A 1 81 ? -1.35 -19.516 -2.525 1 94.81 81 LEU A CA 1
ATOM 672 C C . LEU A 1 81 ? 0.092 -19.797 -2.113 1 94.81 81 LEU A C 1
ATOM 674 O O . LEU A 1 81 ? 1.022 -19.547 -2.881 1 94.81 81 LEU A O 1
ATOM 678 N N . THR A 1 82 ? 0.308 -20.328 -0.928 1 95.44 82 THR A N 1
ATOM 679 C CA . THR A 1 82 ? 1.649 -20.609 -0.424 1 95.44 82 THR A CA 1
ATOM 680 C C . THR A 1 82 ? 2.412 -21.516 -1.381 1 95.44 82 THR A C 1
ATOM 682 O O . THR A 1 82 ? 3.604 -21.312 -1.624 1 95.44 82 THR A O 1
ATOM 685 N N . VAL A 1 83 ? 1.726 -22.484 -1.9 1 94.81 83 VAL A N 1
ATOM 686 C CA . VAL A 1 83 ? 2.344 -23.422 -2.84 1 94.81 83 VAL A CA 1
ATOM 687 C C . VAL A 1 83 ? 2.834 -22.656 -4.07 1 94.81 83 VAL A C 1
ATOM 689 O O . VAL A 1 83 ? 3.98 -22.828 -4.496 1 94.81 83 VAL A O 1
ATOM 692 N N . LYS A 1 84 ? 1.989 -21.844 -4.59 1 95.62 84 LYS A N 1
ATOM 693 C CA . LYS A 1 84 ? 2.34 -21.094 -5.793 1 95.62 84 LYS A CA 1
ATOM 694 C C . LYS A 1 84 ? 3.467 -20.109 -5.512 1 95.62 84 LYS A C 1
ATOM 696 O O . LYS A 1 84 ? 4.332 -19.875 -6.359 1 95.62 84 LYS A O 1
ATOM 701 N N . LEU A 1 85 ? 3.432 -19.484 -4.371 1 97.62 85 LEU A N 1
ATOM 702 C CA . LEU A 1 85 ? 4.504 -18.578 -3.975 1 97.62 85 LEU A CA 1
ATOM 703 C C . LEU A 1 85 ? 5.84 -19.312 -3.906 1 97.62 85 LEU A C 1
ATOM 705 O O . LEU A 1 85 ? 6.848 -18.828 -4.43 1 97.62 85 LEU A O 1
ATOM 709 N N . ASN A 1 86 ? 5.844 -20.469 -3.279 1 96.94 86 ASN A N 1
ATOM 710 C CA . ASN A 1 86 ? 7.066 -21.25 -3.154 1 96.94 86 ASN A CA 1
ATOM 711 C C . ASN A 1 86 ? 7.594 -21.688 -4.52 1 96.94 86 ASN A C 1
ATOM 713 O O . ASN A 1 86 ? 8.797 -21.625 -4.773 1 96.94 86 ASN A O 1
ATOM 717 N N . GLU A 1 87 ? 6.703 -22.156 -5.344 1 95.25 87 GLU A N 1
ATOM 718 C CA . GLU A 1 87 ? 7.105 -22.562 -6.691 1 95.25 87 GLU A CA 1
ATOM 719 C C . GLU A 1 87 ? 7.746 -21.406 -7.445 1 95.25 87 GLU A C 1
ATOM 721 O O . GLU A 1 87 ? 8.789 -21.578 -8.086 1 95.25 87 GLU A O 1
ATOM 726 N N . TYR A 1 88 ? 7.152 -20.297 -7.414 1 96.25 88 TYR A N 1
ATOM 727 C CA . TYR A 1 88 ? 7.668 -19.094 -8.078 1 96.25 88 TYR A CA 1
ATOM 728 C C . TYR A 1 88 ? 9.039 -18.734 -7.531 1 96.25 88 TYR A C 1
ATOM 730 O O . TYR A 1 88 ? 9.961 -18.422 -8.305 1 96.25 88 TYR A O 1
ATOM 738 N N . TRP A 1 89 ? 9.133 -18.703 -6.215 1 96.62 89 TRP A N 1
ATOM 739 C CA . TRP A 1 89 ? 10.359 -18.281 -5.551 1 96.62 89 TRP A CA 1
ATOM 740 C C . TRP A 1 89 ? 11.516 -19.219 -5.902 1 96.62 89 TRP A C 1
ATOM 742 O O . TRP A 1 89 ? 12.633 -18.766 -6.152 1 96.62 89 TRP A O 1
ATOM 752 N N . GLU A 1 90 ? 11.242 -20.516 -5.902 1 95.38 90 GLU A N 1
ATOM 753 C CA . GLU A 1 90 ? 12.258 -21.516 -6.23 1 95.38 90 GLU A CA 1
ATOM 754 C C . GLU A 1 90 ? 12.766 -21.328 -7.656 1 95.38 90 GLU A C 1
ATOM 756 O O . GLU A 1 90 ? 13.961 -21.438 -7.914 1 95.38 90 GLU A O 1
ATOM 761 N N . LYS A 1 91 ? 11.875 -21.094 -8.523 1 93.69 91 LYS A N 1
ATOM 762 C CA . LYS A 1 91 ? 12.258 -20.875 -9.914 1 93.69 91 LYS A CA 1
ATOM 763 C C . LYS A 1 91 ? 13.086 -19.609 -10.062 1 93.69 91 LYS A C 1
ATOM 765 O O . LYS A 1 91 ? 14.078 -19.594 -10.797 1 93.69 91 LYS A O 1
ATOM 770 N N . ARG A 1 92 ? 12.742 -18.594 -9.406 1 91.81 92 ARG A N 1
ATOM 771 C CA . ARG A 1 92 ? 13.445 -17.312 -9.461 1 91.81 92 ARG A CA 1
ATOM 772 C C . ARG A 1 92 ? 14.852 -17.438 -8.891 1 91.81 92 ARG A C 1
ATOM 774 O O . ARG A 1 92 ? 15.805 -16.891 -9.445 1 91.81 92 ARG A O 1
ATOM 781 N N . THR A 1 93 ? 14.93 -18.094 -7.746 1 92 93 THR A N 1
ATOM 782 C CA . THR A 1 93 ? 16.219 -18.234 -7.074 1 92 93 THR A CA 1
ATOM 783 C C . THR A 1 93 ? 17.141 -19.141 -7.863 1 92 93 THR A C 1
ATOM 785 O O . THR A 1 93 ? 18.359 -18.953 -7.855 1 92 93 THR A O 1
ATOM 788 N N . ALA A 1 94 ? 16.578 -20.094 -8.555 1 89.62 94 ALA A N 1
ATOM 789 C CA . ALA A 1 94 ? 17.375 -20.969 -9.422 1 89.62 94 ALA A CA 1
ATOM 790 C C . ALA A 1 94 ? 17.922 -20.203 -10.617 1 89.62 94 ALA A C 1
ATOM 792 O O . ALA A 1 94 ? 19.062 -20.422 -11.023 1 89.62 94 ALA A O 1
ATOM 793 N N . MET A 1 95 ? 17.125 -19.312 -11.141 1 85.81 95 MET A N 1
ATOM 794 C CA . MET A 1 95 ? 17.531 -18.531 -12.305 1 85.81 95 MET A CA 1
ATOM 795 C C . MET A 1 95 ? 18.594 -17.516 -11.93 1 85.81 95 MET A C 1
ATOM 797 O O . MET A 1 95 ? 19.5 -17.219 -12.727 1 85.81 95 MET A O 1
ATOM 801 N N . LYS A 1 96 ? 18.703 -16.953 -10.758 1 80.62 96 LYS A N 1
ATOM 802 C CA . LYS A 1 96 ? 19.719 -15.992 -10.297 1 80.62 96 LYS A CA 1
ATOM 803 C C . LYS A 1 96 ? 21.047 -16.688 -10.008 1 80.62 96 LYS A C 1
ATOM 805 O O . LYS A 1 96 ? 22.109 -16.094 -10.203 1 80.62 96 LYS A O 1
ATOM 810 N N . ASN A 1 97 ? 20.922 -17.812 -9.469 1 78.19 97 ASN A N 1
ATOM 811 C CA . ASN A 1 97 ? 22.141 -18.578 -9.18 1 78.19 97 ASN A CA 1
ATOM 812 C C . ASN A 1 97 ? 22.844 -19.016 -10.461 1 78.19 97 ASN A C 1
ATOM 814 O O . ASN A 1 97 ? 24.062 -19.203 -10.477 1 78.19 97 ASN A O 1
ATOM 818 N N . LYS A 1 98 ? 22.234 -19.062 -11.5 1 74.94 98 LYS A N 1
ATOM 819 C CA . LYS A 1 98 ? 22.875 -19.438 -12.758 1 74.94 98 LYS A CA 1
ATOM 820 C C . LYS A 1 98 ? 23.516 -18.219 -13.438 1 74.94 98 LYS A C 1
ATOM 822 O O . LYS A 1 98 ? 24.484 -18.359 -14.18 1 74.94 98 LYS A O 1
ATOM 827 N N . SER A 1 99 ? 22.922 -17.109 -13.266 1 64.38 99 SER A N 1
ATOM 828 C CA . SER A 1 99 ? 23.422 -15.922 -13.969 1 64.38 99 SER A CA 1
ATOM 829 C C . SER A 1 99 ? 24.547 -15.258 -13.195 1 64.38 99 SER A C 1
ATOM 831 O O . SER A 1 99 ? 25.188 -14.328 -13.695 1 64.38 99 SER A O 1
ATOM 833 N N . GLY A 1 100 ? 24.875 -15.484 -11.922 1 49.16 100 GLY A N 1
ATOM 834 C CA . GLY A 1 100 ? 26.062 -15 -11.234 1 49.16 100 GLY A CA 1
ATOM 835 C C . GLY A 1 100 ? 27.25 -15.938 -11.344 1 49.16 100 GLY A C 1
ATOM 836 O O . GLY A 1 100 ? 27.078 -17.125 -11.672 1 49.16 100 GLY A O 1
ATOM 837 N N . MET B 1 1 ? 15.047 18.328 8.898 1 32.22 1 MET B N 1
ATOM 838 C CA . MET B 1 1 ? 15.023 17.375 7.793 1 32.22 1 MET B CA 1
ATOM 839 C C . MET B 1 1 ? 14.789 15.953 8.305 1 32.22 1 MET B C 1
ATOM 841 O O . MET B 1 1 ? 15.742 15.234 8.617 1 32.22 1 MET B O 1
ATOM 845 N N . ILE B 1 2 ? 13.953 15.711 9.258 1 38.75 2 ILE B N 1
ATOM 846 C CA . ILE B 1 2 ? 13.633 14.516 10.023 1 38.75 2 ILE B CA 1
ATOM 847 C C . ILE B 1 2 ? 13.281 13.375 9.078 1 38.75 2 ILE B C 1
ATOM 849 O O . ILE B 1 2 ? 12.133 12.93 9.031 1 38.75 2 ILE B O 1
ATOM 853 N N . LEU B 1 3 ? 13.641 13.469 7.887 1 45.16 3 LEU B N 1
ATOM 854 C CA . LEU B 1 3 ? 13.344 12.609 6.746 1 45.16 3 LEU B CA 1
ATOM 855 C C . LEU B 1 3 ? 13.844 11.188 6.992 1 45.16 3 LEU B C 1
ATOM 857 O O . LEU B 1 3 ? 13.422 10.25 6.316 1 45.16 3 LEU B O 1
ATOM 861 N N . PHE B 1 4 ? 14.945 11.086 7.945 1 48.28 4 PHE B N 1
ATOM 862 C CA . PHE B 1 4 ? 15.805 9.914 7.855 1 48.28 4 PHE B CA 1
ATOM 863 C C . PHE B 1 4 ? 15.148 8.703 8.508 1 48.28 4 PHE B C 1
ATOM 865 O O . PHE B 1 4 ? 15.461 7.562 8.172 1 48.28 4 PHE B O 1
ATOM 872 N N . LYS B 1 5 ? 14.508 8.961 9.586 1 50.72 5 LYS B N 1
ATOM 873 C CA . LYS B 1 5 ? 14.219 7.852 10.492 1 50.72 5 LYS B CA 1
ATOM 874 C C . LYS B 1 5 ? 13.25 6.863 9.852 1 50.72 5 LYS B C 1
ATOM 876 O O . LYS B 1 5 ? 13.273 5.672 10.164 1 50.72 5 LYS B O 1
ATOM 881 N N . ASN B 1 6 ? 12.773 7.246 8.617 1 67.12 6 ASN B N 1
ATOM 882 C CA . ASN B 1 6 ? 11.594 6.52 8.164 1 67.12 6 ASN B CA 1
ATOM 883 C C . ASN B 1 6 ? 11.922 5.605 6.98 1 67.12 6 ASN B C 1
ATOM 885 O O . ASN B 1 6 ? 11.023 5.191 6.242 1 67.12 6 ASN B O 1
ATOM 889 N N . LYS B 1 7 ? 13.312 5.238 7.016 1 78.56 7 LYS B N 1
ATOM 890 C CA . LYS B 1 7 ? 13.719 4.523 5.805 1 78.56 7 LYS B CA 1
ATOM 891 C C . LYS B 1 7 ? 13.18 3.096 5.809 1 78.56 7 LYS B C 1
ATOM 893 O O . LYS B 1 7 ? 12.742 2.592 4.77 1 78.56 7 LYS B O 1
ATOM 898 N N . LYS B 1 8 ? 13.156 2.523 7.031 1 92 8 LYS B N 1
ATOM 899 C CA . LYS B 1 8 ? 12.664 1.151 7.082 1 92 8 LYS B CA 1
ATOM 900 C C . LYS B 1 8 ? 11.133 1.12 7.094 1 92 8 LYS B C 1
ATOM 902 O O . LYS B 1 8 ? 10.523 0.259 6.461 1 92 8 LYS B O 1
ATOM 907 N N . GLU B 1 9 ? 10.578 2.129 7.711 1 96.56 9 GLU B N 1
ATOM 908 C CA . GLU B 1 9 ? 9.133 2.17 7.891 1 96.56 9 GLU B CA 1
ATOM 909 C C . GLU B 1 9 ? 8.414 2.314 6.555 1 96.56 9 GLU B C 1
ATOM 911 O O . GLU B 1 9 ? 7.336 1.749 6.355 1 96.56 9 GLU B O 1
ATOM 916 N N . ILE B 1 10 ? 9.062 2.99 5.672 1 97.88 10 ILE B N 1
ATOM 917 C CA . ILE B 1 10 ? 8.383 3.316 4.426 1 97.88 10 ILE B CA 1
ATOM 918 C C . ILE B 1 10 ? 8.289 2.068 3.549 1 97.88 10 ILE B C 1
ATOM 920 O O . ILE B 1 10 ? 7.527 2.043 2.578 1 97.88 10 ILE B O 1
ATOM 924 N N . HIS B 1 11 ? 9.07 1.042 3.9 1 98.44 11 HIS B N 1
ATOM 925 C CA . HIS B 1 11 ? 9.102 -0.155 3.068 1 98.44 11 HIS B CA 1
ATOM 926 C C . HIS B 1 11 ? 8.32 -1.297 3.715 1 98.44 11 HIS B C 1
ATOM 928 O O . HIS B 1 11 ? 8.32 -2.418 3.203 1 98.44 11 HIS B O 1
ATOM 934 N N . LEU B 1 12 ? 7.645 -1.028 4.809 1 98.5 12 LEU B N 1
ATOM 935 C CA . LEU B 1 12 ? 6.809 -2.035 5.453 1 98.5 12 LEU B CA 1
ATOM 936 C C . LEU B 1 12 ? 5.715 -2.521 4.504 1 98.5 12 LEU B C 1
ATOM 938 O O . LEU B 1 12 ? 5.277 -1.779 3.623 1 98.5 12 LEU B O 1
ATOM 942 N N . PRO B 1 13 ? 5.246 -3.756 4.668 1 98.62 13 PRO B N 1
ATOM 943 C CA . PRO B 1 13 ? 4.094 -4.223 3.889 1 98.62 13 PRO B CA 1
ATOM 944 C C . PRO B 1 13 ? 2.871 -3.322 4.051 1 98.62 13 PRO B C 1
ATOM 946 O O . PRO B 1 13 ? 2.709 -2.678 5.09 1 98.62 13 PRO B O 1
ATOM 949 N N . ASP B 1 14 ? 2.066 -3.361 3.029 1 98.25 14 ASP B N 1
ATOM 950 C CA . ASP B 1 14 ? 0.958 -2.416 2.955 1 98.25 14 ASP B CA 1
ATOM 951 C C . ASP B 1 14 ? 0.124 -2.449 4.234 1 98.25 14 ASP B C 1
ATOM 953 O O . ASP B 1 14 ? -0.151 -1.404 4.828 1 98.25 14 ASP B O 1
ATOM 957 N N . LEU B 1 15 ? -0.308 -3.602 4.617 1 98 15 LEU B N 1
ATOM 958 C CA . LEU B 1 15 ? -1.146 -3.744 5.801 1 98 15 LEU B CA 1
ATOM 959 C C . LEU B 1 15 ? -0.416 -3.254 7.047 1 98 15 LEU B C 1
ATOM 961 O O . LEU B 1 15 ? -1.002 -2.562 7.883 1 98 15 LEU B O 1
ATOM 965 N N . THR B 1 16 ? 0.836 -3.604 7.195 1 98.31 16 THR B N 1
ATOM 966 C CA . THR B 1 16 ? 1.633 -3.227 8.359 1 98.31 16 THR B CA 1
ATOM 967 C C . THR B 1 16 ? 1.873 -1.721 8.383 1 98.31 16 THR B C 1
ATOM 969 O O . THR B 1 16 ? 1.866 -1.104 9.453 1 98.31 16 THR B O 1
ATOM 972 N N . PHE B 1 17 ? 2.133 -1.172 7.238 1 98.38 17 PHE B N 1
ATOM 973 C CA . PHE B 1 17 ? 2.338 0.27 7.164 1 98.38 17 PHE B CA 1
ATOM 974 C C . PHE B 1 17 ? 1.08 1.018 7.586 1 98.38 17 PHE B C 1
ATOM 976 O O . PHE B 1 17 ? 1.155 2 8.328 1 98.38 17 PHE B O 1
ATOM 983 N N . CYS B 1 18 ? -0.045 0.582 7.066 1 97.94 18 CYS B N 1
ATOM 984 C CA . CYS B 1 18 ? -1.307 1.193 7.465 1 97.94 18 CYS B CA 1
ATOM 985 C C . CYS B 1 18 ? -1.519 1.07 8.969 1 97.94 18 CYS B C 1
ATOM 987 O O . CYS B 1 18 ? -1.979 2.014 9.617 1 97.94 18 CYS B O 1
ATOM 989 N N . LYS B 1 19 ? -1.23 -0.078 9.492 1 97.69 19 LYS B N 1
ATOM 990 C CA . LYS B 1 19 ? -1.355 -0.29 10.93 1 97.69 19 LYS B CA 1
ATOM 991 C C . LYS B 1 19 ? -0.436 0.648 11.703 1 97.69 19 LYS B C 1
ATOM 993 O O . LYS B 1 19 ? -0.8 1.136 12.773 1 97.69 19 LYS B O 1
ATOM 998 N N . LEU B 1 20 ? 0.746 0.81 11.227 1 97.12 20 LEU B N 1
ATOM 999 C CA . LEU B 1 20 ? 1.665 1.766 11.836 1 97.12 20 LEU B CA 1
ATOM 1000 C C . LEU B 1 20 ? 1.042 3.156 11.898 1 97.12 20 LEU B C 1
ATOM 1002 O O . LEU B 1 20 ? 1.09 3.82 12.938 1 97.12 20 LEU B O 1
ATOM 1006 N N . CYS B 1 21 ? 0.5 3.609 10.781 1 96.5 21 CYS B N 1
ATOM 1007 C CA . CYS B 1 21 ? -0.13 4.926 10.727 1 96.5 21 CYS B CA 1
ATOM 1008 C C . CYS B 1 21 ? -1.286 5.016 11.719 1 96.5 21 CYS B C 1
ATOM 1010 O O . CYS B 1 21 ? -1.472 6.047 12.367 1 96.5 21 CYS B O 1
ATOM 1012 N N . GLU B 1 22 ? -2.059 3.975 11.828 1 95.38 22 GLU B N 1
ATOM 1013 C CA . GLU B 1 22 ? -3.178 3.934 12.766 1 95.38 22 GLU B CA 1
ATOM 1014 C C . GLU B 1 22 ? -2.689 3.988 14.211 1 95.38 22 GLU B C 1
ATOM 1016 O O . GLU B 1 22 ? -3.172 4.801 15 1 95.38 22 GLU B O 1
ATOM 1021 N N . ASP B 1 23 ? -1.725 3.152 14.531 1 94.12 23 ASP B N 1
ATOM 1022 C CA . ASP B 1 23 ? -1.248 3.02 15.906 1 94.12 23 ASP B CA 1
ATOM 1023 C C . ASP B 1 23 ? -0.536 4.289 16.359 1 94.12 23 ASP B C 1
ATOM 1025 O O . ASP B 1 23 ? -0.716 4.734 17.5 1 94.12 23 ASP B O 1
ATOM 1029 N N . LYS B 1 24 ? 0.218 4.852 15.5 1 93.31 24 LYS B N 1
ATOM 1030 C CA . LYS B 1 24 ? 1.083 5.961 15.891 1 93.31 24 LYS B CA 1
ATOM 1031 C C . LYS B 1 24 ? 0.354 7.297 15.766 1 93.31 24 LYS B C 1
ATOM 1033 O O . LYS B 1 24 ? 0.581 8.211 16.562 1 93.31 24 LYS B O 1
ATOM 1038 N N . TYR B 1 25 ? -0.557 7.328 14.75 1 92.31 25 TYR B N 1
ATOM 1039 C CA . TYR B 1 25 ? -1.095 8.648 14.453 1 92.31 25 TYR B CA 1
ATOM 1040 C C . TYR B 1 25 ? -2.617 8.648 14.516 1 92.31 25 TYR B C 1
ATOM 1042 O O . TYR B 1 25 ? -3.254 9.688 14.359 1 92.31 25 TYR B O 1
ATOM 1050 N N . GLY B 1 26 ? -3.195 7.512 14.695 1 91.94 26 GLY B N 1
ATOM 1051 C CA . GLY B 1 26 ? -4.648 7.449 14.766 1 91.94 26 GLY B CA 1
ATOM 1052 C C . GLY B 1 26 ? -5.32 7.535 13.406 1 91.94 26 GLY B C 1
ATOM 1053 O O . GLY B 1 26 ? -6.5 7.879 13.312 1 91.94 26 GLY B O 1
ATOM 1054 N N . VAL B 1 27 ? -4.613 7.254 12.344 1 94.31 27 VAL B N 1
ATOM 1055 C CA . VAL B 1 27 ? -5.121 7.328 10.977 1 94.31 27 VAL B CA 1
ATOM 1056 C C . VAL B 1 27 ? -5.512 5.934 10.492 1 94.31 27 VAL B C 1
ATOM 1058 O O . VAL B 1 27 ? -4.652 5.066 10.32 1 94.31 27 VAL B O 1
ATOM 1061 N N . ASN B 1 28 ? -6.793 5.723 10.336 1 94.31 28 ASN B N 1
ATOM 1062 C CA . ASN B 1 28 ? -7.262 4.418 9.883 1 94.31 28 ASN B CA 1
ATOM 1063 C C . ASN B 1 28 ? -7.047 4.234 8.383 1 94.31 28 ASN B C 1
ATOM 1065 O O . ASN B 1 28 ? -6.559 5.141 7.711 1 94.31 28 ASN B O 1
ATOM 1069 N N . ARG B 1 29 ? -7.383 3.088 7.84 1 95.69 29 ARG B N 1
ATOM 1070 C CA . ARG B 1 29 ? -7.07 2.713 6.465 1 95.69 29 ARG B CA 1
ATOM 1071 C C . ARG B 1 29 ? -7.777 3.631 5.473 1 95.69 29 ARG B C 1
ATOM 1073 O O . ARG B 1 29 ? -7.199 4.008 4.453 1 95.69 29 ARG B O 1
ATOM 1080 N N . GLY B 1 30 ? -9.016 3.932 5.719 1 95.31 30 GLY B N 1
ATOM 1081 C CA . GLY B 1 30 ? -9.75 4.836 4.848 1 95.31 30 GLY B CA 1
ATOM 1082 C C . GLY B 1 30 ? -9.094 6.199 4.719 1 95.31 30 GLY B C 1
ATOM 1083 O O . GLY B 1 30 ? -8.922 6.707 3.609 1 95.31 30 GLY B O 1
ATOM 1084 N N . LEU B 1 31 ? -8.727 6.777 5.848 1 95.81 31 LEU B N 1
ATOM 1085 C CA . LEU B 1 31 ? -8.039 8.062 5.859 1 95.81 31 LEU B CA 1
ATOM 1086 C C . LEU B 1 31 ? -6.68 7.953 5.172 1 95.81 31 LEU B C 1
ATOM 1088 O O . LEU B 1 31 ? -6.316 8.82 4.371 1 95.81 31 LEU B O 1
ATOM 1092 N N . TYR B 1 32 ? -5.969 6.883 5.457 1 97 32 TYR B N 1
ATOM 1093 C CA . TYR B 1 32 ? -4.672 6.672 4.828 1 97 32 TYR B CA 1
ATOM 1094 C C . TYR B 1 32 ? -4.797 6.645 3.311 1 97 32 TYR B C 1
ATOM 1096 O O . TYR B 1 32 ? -4.02 7.297 2.607 1 97 32 TYR B O 1
ATOM 1104 N N . ASN B 1 33 ? -5.777 5.863 2.809 1 97.81 33 ASN B N 1
ATOM 1105 C CA . ASN B 1 33 ? -5.957 5.758 1.365 1 97.81 33 ASN B CA 1
ATOM 1106 C C . ASN B 1 33 ? -6.25 7.117 0.736 1 97.81 33 ASN B C 1
ATOM 1108 O O . ASN B 1 33 ? -5.785 7.41 -0.368 1 97.81 33 ASN B O 1
ATOM 1112 N N . THR B 1 34 ? -7.039 7.914 1.409 1 97.88 34 THR B N 1
ATOM 1113 C CA . THR B 1 34 ? -7.344 9.258 0.937 1 97.88 34 THR B CA 1
ATOM 1114 C C . THR B 1 34 ? -6.078 10.109 0.884 1 97.88 34 THR B C 1
ATOM 1116 O O . THR B 1 34 ? -5.836 10.812 -0.102 1 97.88 34 THR B O 1
ATOM 1119 N N . ILE B 1 35 ? -5.305 10.07 1.911 1 98.38 35 ILE B N 1
ATOM 1120 C CA . ILE B 1 35 ? -4.059 10.828 1.993 1 98.38 35 ILE B CA 1
ATOM 1121 C C . ILE B 1 35 ? -3.102 10.367 0.898 1 98.38 35 ILE B C 1
ATOM 1123 O O . ILE B 1 35 ? -2.516 11.188 0.188 1 98.38 35 ILE B O 1
ATOM 1127 N N . ASP B 1 36 ? -2.936 9.062 0.78 1 98.69 36 ASP B N 1
ATOM 1128 C CA . ASP B 1 36 ? -2.09 8.461 -0.248 1 98.69 36 ASP B CA 1
ATOM 1129 C C . ASP B 1 36 ? -2.482 8.961 -1.639 1 98.69 36 ASP B C 1
ATOM 1131 O O . ASP B 1 36 ? -1.631 9.414 -2.404 1 98.69 36 ASP B O 1
ATOM 1135 N N . TYR B 1 37 ? -3.697 8.922 -1.956 1 98.62 37 TYR B N 1
ATOM 1136 C CA . TYR B 1 37 ? -4.195 9.352 -3.258 1 98.62 37 TYR B CA 1
ATOM 1137 C C . TYR B 1 37 ? -3.99 10.852 -3.453 1 98.62 37 TYR B C 1
ATOM 1139 O O . TYR B 1 37 ? -3.648 11.297 -4.551 1 98.62 37 TYR B O 1
ATOM 1147 N N . TRP B 1 38 ? -4.203 11.594 -2.434 1 98.69 38 TRP B N 1
ATOM 1148 C CA . TRP B 1 38 ? -4.055 13.039 -2.512 1 98.69 38 TRP B CA 1
ATOM 1149 C C . TRP B 1 38 ? -2.635 13.422 -2.912 1 98.69 38 TRP B C 1
ATOM 1151 O O . TRP B 1 38 ? -2.438 14.219 -3.836 1 98.69 38 TRP B O 1
ATOM 1161 N N . PHE B 1 39 ? -1.648 12.867 -2.258 1 98.56 39 PHE B N 1
ATOM 1162 C CA . PHE B 1 39 ? -0.264 13.195 -2.57 1 98.56 39 PHE B CA 1
ATOM 1163 C C . PHE B 1 39 ? 0.115 12.695 -3.957 1 98.56 39 PHE B C 1
ATOM 1165 O O . PHE B 1 39 ? 0.912 13.32 -4.656 1 98.56 39 PHE B O 1
ATOM 1172 N N . TYR B 1 40 ? -0.406 11.523 -4.309 1 98.5 40 TYR B N 1
ATOM 1173 C CA . TYR B 1 40 ? -0.198 11.039 -5.668 1 98.5 40 TYR B CA 1
ATOM 1174 C C . TYR B 1 40 ? -0.689 12.055 -6.691 1 98.5 40 TYR B C 1
ATOM 1176 O O . TYR B 1 40 ? 0.013 12.359 -7.656 1 98.5 40 TYR B O 1
ATOM 1184 N N . GLU B 1 41 ? -1.839 12.625 -6.445 1 98.12 41 GLU B N 1
ATOM 1185 C CA . GLU B 1 41 ? -2.443 13.602 -7.348 1 98.12 41 GLU B CA 1
ATOM 1186 C C . GLU B 1 41 ? -1.645 14.906 -7.371 1 98.12 41 GLU B C 1
ATOM 1188 O O . GLU B 1 41 ? -1.651 15.625 -8.375 1 98.12 41 GLU B O 1
ATOM 1193 N N . LYS B 1 42 ? -0.943 15.172 -6.277 1 97.88 42 LYS B N 1
ATOM 1194 C CA . LYS B 1 42 ? -0.108 16.375 -6.211 1 97.88 42 LYS B CA 1
ATOM 1195 C C . LYS B 1 42 ? 1.215 16.156 -6.941 1 97.88 42 LYS B C 1
ATOM 1197 O O . LYS B 1 42 ? 2.025 17.078 -7.047 1 97.88 42 LYS B O 1
ATOM 1202 N N . GLY B 1 43 ? 1.447 14.938 -7.383 1 97.12 43 GLY B N 1
ATOM 1203 C CA . GLY B 1 43 ? 2.615 14.695 -8.211 1 97.12 43 GLY B CA 1
ATOM 1204 C C . GLY B 1 43 ? 3.689 13.883 -7.512 1 97.12 43 GLY B C 1
ATOM 1205 O O . GLY B 1 43 ? 4.762 13.648 -8.07 1 97.12 43 GLY B O 1
ATOM 1206 N N . ILE B 1 44 ? 3.455 13.453 -6.254 1 97.81 44 ILE B N 1
ATOM 1207 C CA . ILE B 1 44 ? 4.391 12.57 -5.559 1 97.81 44 ILE B CA 1
ATOM 1208 C C . ILE B 1 44 ? 4.125 11.117 -5.953 1 97.81 44 ILE B C 1
ATOM 1210 O O . ILE B 1 44 ? 3.535 10.359 -5.184 1 97.81 44 ILE B O 1
ATOM 1214 N N . GLU B 1 45 ? 4.629 10.727 -7 1 97.88 45 GLU B N 1
ATOM 1215 C CA . GLU B 1 45 ? 4.234 9.469 -7.621 1 97.88 45 GLU B CA 1
ATOM 1216 C C . GLU B 1 45 ? 5.012 8.289 -7.035 1 97.88 45 GLU B C 1
ATOM 1218 O O . GLU B 1 45 ? 4.461 7.203 -6.855 1 97.88 45 GLU B O 1
ATOM 1223 N N . ASN B 1 46 ? 6.27 8.562 -6.785 1 97.88 46 ASN B N 1
ATOM 1224 C CA . ASN B 1 46 ? 7.102 7.492 -6.242 1 97.88 46 ASN B CA 1
ATOM 1225 C C . ASN B 1 46 ? 6.609 7.047 -4.871 1 97.88 46 ASN B C 1
ATOM 1227 O O . ASN B 1 46 ? 6.52 7.852 -3.943 1 97.88 46 ASN B O 1
ATOM 1231 N N . ILE B 1 47 ? 6.305 5.781 -4.738 1 98.12 47 ILE B N 1
ATOM 1232 C CA . ILE B 1 47 ? 5.598 5.293 -3.559 1 98.12 47 ILE B CA 1
ATOM 1233 C C . ILE B 1 47 ? 6.48 5.445 -2.324 1 98.12 47 ILE B C 1
ATOM 1235 O O . ILE B 1 47 ? 5.988 5.738 -1.232 1 98.12 47 ILE B O 1
ATOM 1239 N N . SER B 1 48 ? 7.766 5.188 -2.426 1 97.44 48 SER B N 1
ATOM 1240 C CA . SER B 1 48 ? 8.633 5.34 -1.263 1 97.44 48 SER B CA 1
ATOM 1241 C C . SER B 1 48 ? 8.672 6.793 -0.794 1 97.44 48 SER B C 1
ATOM 1243 O O . SER B 1 48 ? 8.625 7.062 0.406 1 97.44 48 SER B O 1
ATOM 1245 N N . GLU B 1 49 ? 8.766 7.688 -1.715 1 97.44 49 GLU B N 1
ATOM 1246 C CA . GLU B 1 49 ? 8.734 9.117 -1.397 1 97.44 49 GLU B CA 1
ATOM 1247 C C . GLU B 1 49 ? 7.379 9.516 -0.815 1 97.44 49 GLU B C 1
ATOM 1249 O O . GLU B 1 49 ? 7.316 10.297 0.139 1 97.44 49 GLU B O 1
ATOM 1254 N N . ARG B 1 50 ? 6.348 8.992 -1.423 1 98.38 50 ARG B N 1
ATOM 1255 C CA . ARG B 1 50 ? 4.996 9.328 -0.99 1 98.38 50 ARG B CA 1
ATOM 1256 C C . ARG B 1 50 ? 4.746 8.859 0.438 1 98.38 50 ARG B C 1
ATOM 1258 O O . ARG B 1 50 ? 4.172 9.586 1.249 1 98.38 50 ARG B O 1
ATOM 1265 N N . ARG B 1 51 ? 5.18 7.613 0.753 1 98.62 51 ARG B N 1
ATOM 1266 C CA . ARG B 1 51 ? 5.059 7.125 2.123 1 98.62 51 ARG B CA 1
ATOM 1267 C C . ARG B 1 51 ? 5.871 7.984 3.086 1 98.62 51 ARG B C 1
ATOM 1269 O O . ARG B 1 51 ? 5.445 8.234 4.215 1 98.62 51 ARG B O 1
ATOM 1276 N N . SER B 1 52 ? 7.016 8.484 2.641 1 98.06 52 SER B N 1
ATOM 1277 C CA . SER B 1 52 ? 7.824 9.367 3.473 1 98.06 52 SER B CA 1
ATOM 1278 C C . SER B 1 52 ? 7.094 10.672 3.771 1 98.06 52 SER B C 1
ATOM 1280 O O . SER B 1 52 ? 7.062 11.125 4.918 1 98.06 52 SER B O 1
ATOM 1282 N N . ILE B 1 53 ? 6.551 11.258 2.775 1 97.88 53 ILE B N 1
ATOM 1283 C CA . ILE B 1 53 ? 5.887 12.539 2.957 1 97.88 53 ILE B CA 1
ATOM 1284 C C . ILE B 1 53 ? 4.621 12.352 3.787 1 97.88 53 ILE B C 1
ATOM 1286 O O . ILE B 1 53 ? 4.258 13.227 4.582 1 97.88 53 ILE B O 1
ATOM 1290 N N . ILE B 1 54 ? 3.941 11.266 3.633 1 98.12 54 ILE B N 1
ATOM 1291 C CA . ILE B 1 54 ? 2.756 10.969 4.426 1 98.12 54 ILE B CA 1
ATOM 1292 C C . ILE B 1 54 ? 3.129 10.898 5.906 1 98.12 54 ILE B C 1
ATOM 1294 O O . ILE B 1 54 ? 2.457 11.492 6.75 1 98.12 54 ILE B O 1
ATOM 1298 N N . LEU B 1 55 ? 4.199 10.211 6.215 1 97.25 55 LEU B N 1
ATOM 1299 C CA . LEU B 1 55 ? 4.645 10.125 7.602 1 97.25 55 LEU B CA 1
ATOM 1300 C C . LEU B 1 55 ? 4.992 11.5 8.148 1 97.25 55 LEU B C 1
ATOM 1302 O O . LEU B 1 55 ? 4.676 11.82 9.297 1 97.25 55 LEU B O 1
ATOM 1306 N N . ASP B 1 56 ? 5.66 12.281 7.344 1 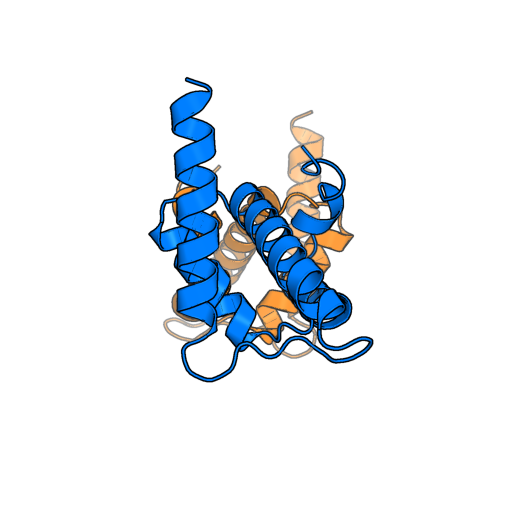96.62 56 ASP B N 1
ATOM 1307 C CA . ASP B 1 56 ? 5.996 13.641 7.75 1 96.62 56 ASP B CA 1
ATOM 1308 C C . ASP B 1 56 ? 4.734 14.461 8.016 1 96.62 56 ASP B C 1
ATOM 1310 O O . ASP B 1 56 ? 4.637 15.141 9.039 1 96.62 56 ASP B O 1
ATOM 1314 N N . PHE B 1 57 ? 3.805 14.43 7.105 1 96.88 57 PHE B N 1
ATOM 1315 C CA . PHE B 1 57 ? 2.521 15.102 7.25 1 96.88 57 PHE B CA 1
ATOM 1316 C C . PHE B 1 57 ? 1.847 14.711 8.555 1 96.88 57 PHE B C 1
ATOM 1318 O O . PHE B 1 57 ? 1.398 15.57 9.312 1 96.88 57 PHE B O 1
ATOM 1325 N N . LEU B 1 58 ? 1.725 13.43 8.82 1 95.38 58 LEU B N 1
ATOM 1326 C CA . LEU B 1 58 ? 1.043 12.922 10.008 1 95.38 58 LEU B CA 1
ATOM 1327 C C . LEU B 1 58 ? 1.758 13.375 11.281 1 95.38 58 LEU B C 1
ATOM 1329 O O . LEU B 1 58 ? 1.112 13.719 12.273 1 95.38 58 LEU B O 1
ATOM 1333 N N . GLN B 1 59 ? 3.092 13.352 11.18 1 93.94 59 GLN B N 1
ATOM 1334 C CA . GLN B 1 59 ? 3.861 13.828 12.328 1 93.94 59 GLN B CA 1
ATOM 1335 C C . GLN B 1 59 ? 3.553 15.297 12.625 1 93.94 59 GLN B C 1
ATOM 1337 O O . GLN B 1 59 ? 3.33 15.664 13.773 1 93.94 59 GLN B O 1
ATOM 1342 N N . VAL B 1 60 ? 3.564 16.094 11.656 1 92.38 60 VAL B N 1
ATOM 1343 C CA . VAL B 1 60 ? 3.32 17.531 11.781 1 92.38 60 VAL B CA 1
ATOM 1344 C C . VAL B 1 60 ? 1.928 17.766 12.359 1 92.38 60 VAL B C 1
ATOM 1346 O O . VAL B 1 60 ? 1.756 18.594 13.258 1 92.38 60 VAL B O 1
ATOM 1349 N N . VAL B 1 61 ? 0.903 17.062 11.836 1 91.06 61 VAL B N 1
ATOM 1350 C CA . VAL B 1 61 ? -0.48 17.234 12.266 1 91.06 61 VAL B CA 1
ATOM 1351 C C . VAL B 1 61 ? -0.629 16.797 13.719 1 91.06 61 VAL B C 1
ATOM 1353 O O . VAL B 1 61 ? -1.325 17.438 14.508 1 91.06 61 VAL B O 1
ATOM 1356 N N . CYS B 1 62 ? -0.064 15.727 14.055 1 87.44 62 CYS B N 1
ATOM 1357 C CA . CYS B 1 62 ? -0.173 15.188 15.406 1 87.44 62 CYS B CA 1
ATOM 1358 C C . CYS B 1 62 ? 0.555 16.078 16.406 1 87.44 62 CYS B C 1
ATOM 1360 O O . CYS B 1 62 ? 0.106 16.234 17.547 1 87.44 62 CYS B O 1
ATOM 1362 N N . ASP B 1 63 ? 1.69 16.547 16.031 1 85 63 ASP B N 1
ATOM 1363 C CA . ASP B 1 63 ? 2.443 17.438 16.906 1 85 63 ASP B CA 1
ATOM 1364 C C . ASP B 1 63 ? 1.644 18.688 17.234 1 85 63 ASP B C 1
ATOM 1366 O O . ASP B 1 63 ? 1.7 19.203 18.359 1 85 63 ASP B O 1
ATOM 1370 N N . ARG B 1 64 ? 0.903 19.125 16.359 1 79.12 64 ARG B N 1
ATOM 1371 C CA . ARG B 1 64 ? 0.091 20.328 16.562 1 79.12 64 ARG B CA 1
ATOM 1372 C C . ARG B 1 64 ? -1.089 20.047 17.484 1 79.12 64 ARG B C 1
ATOM 1374 O O . ARG B 1 64 ? -1.517 20.906 18.234 1 79.12 64 ARG B O 1
ATOM 1381 N N . SER B 1 65 ? -1.606 18.859 17.359 1 70.5 65 SER B N 1
ATOM 1382 C CA . SER B 1 65 ? -2.758 18.484 18.172 1 70.5 65 SER B CA 1
ATOM 1383 C C . SER B 1 65 ? -2.35 18.203 19.609 1 70.5 65 SER B C 1
ATOM 1385 O O . SER B 1 65 ? -3.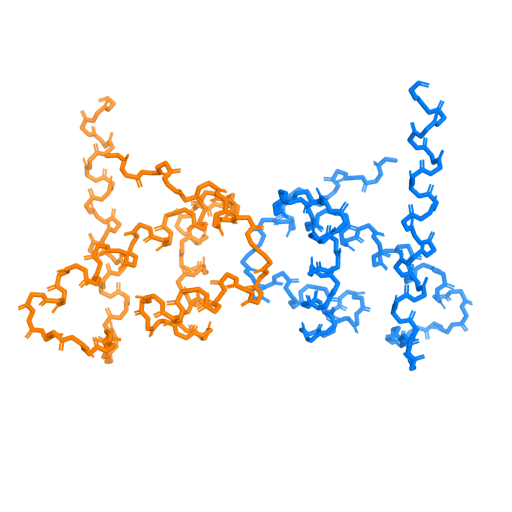127 18.438 20.547 1 70.5 65 SER B O 1
ATOM 1387 N N . LYS B 1 66 ? -1.327 17.422 19.875 1 66 66 LYS B N 1
ATOM 1388 C CA . LYS B 1 66 ? -0.861 17.109 21.219 1 66 66 LYS B CA 1
ATOM 1389 C C . LYS B 1 66 ? -0.757 18.375 22.078 1 66 66 LYS B C 1
ATOM 1391 O O . LYS B 1 66 ? -0.898 18.312 23.297 1 66 66 LYS B O 1
ATOM 1396 N N . ILE B 1 67 ? -0.586 19.328 21.406 1 56.38 67 ILE B N 1
ATOM 1397 C CA . ILE B 1 67 ? -0.534 20.578 22.156 1 56.38 67 ILE B CA 1
ATOM 1398 C C . ILE B 1 67 ? -1.905 20.875 22.75 1 56.38 67 ILE B C 1
ATOM 1400 O O . ILE B 1 67 ? -2.004 21.312 23.906 1 56.38 67 ILE B O 1
ATOM 1404 N N . SER B 1 68 ? -2.961 20.484 22.047 1 58.5 68 SER B N 1
ATOM 1405 C CA . SER B 1 68 ? -4.301 20.828 22.5 1 58.5 68 SER B CA 1
ATOM 1406 C C . SER B 1 68 ? -4.941 19.672 23.266 1 58.5 68 SER B C 1
ATOM 1408 O O . SER B 1 68 ? -5.711 19.891 24.203 1 58.5 68 SER B O 1
ATOM 1410 N N . THR B 1 69 ? -4.809 18.406 22.922 1 59.53 69 THR B N 1
ATOM 1411 C CA . THR B 1 69 ? -5.445 17.266 23.578 1 59.53 69 THR B CA 1
ATOM 1412 C C . THR B 1 69 ? -4.473 16.094 23.703 1 59.53 69 THR B C 1
ATOM 1414 O O . THR B 1 69 ? -4.398 15.242 22.812 1 59.53 69 THR B O 1
ATOM 1417 N N . PRO B 1 70 ? -3.861 15.969 24.891 1 57.59 70 PRO B N 1
ATOM 1418 C CA . PRO B 1 70 ? -2.924 14.875 25.172 1 57.59 70 PRO B CA 1
ATOM 1419 C C . PRO B 1 70 ? -3.605 13.508 25.203 1 57.59 70 PRO B C 1
ATOM 1421 O O . PRO B 1 70 ? -4.758 13.406 25.641 1 57.59 70 PRO B O 1
ATOM 1424 N N . ASN B 1 71 ? -3.188 12.531 24.484 1 57.09 71 ASN B N 1
ATOM 1425 C CA . ASN B 1 71 ? -3.537 11.117 24.594 1 57.09 71 ASN B CA 1
ATOM 1426 C C . ASN B 1 71 ? -4.691 10.758 23.656 1 57.09 71 ASN B C 1
ATOM 1428 O O . ASN B 1 71 ? -5.344 9.727 23.844 1 57.09 71 ASN B O 1
ATOM 1432 N N . ARG B 1 72 ? -5.195 11.828 23 1 58.94 72 ARG B N 1
ATOM 1433 C CA . ARG B 1 72 ? -6.332 11.453 22.172 1 58.94 72 ARG B CA 1
ATOM 1434 C C . ARG B 1 72 ? -5.906 11.289 20.703 1 58.94 72 ARG B C 1
ATOM 1436 O O . ARG B 1 72 ? -5.055 12.031 20.219 1 58.94 72 ARG B O 1
ATOM 1443 N N . LYS B 1 73 ? -6.41 10.242 20.078 1 62.72 73 LYS B N 1
ATOM 1444 C CA . LYS B 1 73 ? -6.27 10.07 18.641 1 62.72 73 LYS B CA 1
ATOM 1445 C C . LYS B 1 73 ? -6.754 11.312 17.891 1 62.72 73 LYS B C 1
ATOM 1447 O O . LYS B 1 73 ? -7.766 11.914 18.266 1 62.72 73 LYS B O 1
ATOM 1452 N N . TYR B 1 74 ? -5.84 11.766 17 1 72.19 74 TYR B N 1
ATOM 1453 C CA . TYR B 1 74 ? -6.172 12.953 16.219 1 72.19 74 TYR B CA 1
ATOM 1454 C C . TYR B 1 74 ? -7.43 12.727 15.383 1 72.19 74 TYR B C 1
ATOM 1456 O O . TYR B 1 74 ? -7.633 11.641 14.836 1 72.19 74 TYR B O 1
ATOM 1464 N N . LYS B 1 75 ? -8.32 13.656 15.586 1 80.31 75 LYS B N 1
ATOM 1465 C CA . LYS B 1 75 ? -9.531 13.656 14.773 1 80.31 75 LYS B CA 1
ATOM 1466 C C . LYS B 1 75 ? -9.531 14.812 13.781 1 80.31 75 LYS B C 1
ATOM 1468 O O . LYS B 1 75 ? -9.359 15.969 14.18 1 80.31 75 LYS B O 1
ATOM 1473 N N . PHE B 1 76 ? -9.594 14.508 12.555 1 84.5 76 PHE B N 1
ATOM 1474 C CA . PHE B 1 76 ? -9.578 15.539 11.523 1 84.5 76 PHE B CA 1
ATOM 1475 C C . PHE B 1 76 ? -10.898 16.297 11.5 1 84.5 76 PHE B C 1
ATOM 1477 O O . PHE B 1 76 ? -10.922 17.516 11.258 1 84.5 76 PHE B O 1
ATOM 1484 N N . GLY B 1 77 ? -11.898 15.648 11.953 1 76.44 77 GLY B N 1
ATOM 1485 C CA . GLY B 1 77 ? -13.211 16.266 11.852 1 76.44 77 GLY B CA 1
ATOM 1486 C C . GLY B 1 77 ? -13.711 16.375 10.43 1 76.44 77 GLY B C 1
ATOM 1487 O O . GLY B 1 77 ? -13 16.031 9.484 1 76.44 77 GLY B O 1
ATOM 1488 N N . HIS B 1 78 ? -14.914 16.859 10.234 1 78.94 78 HIS B N 1
ATOM 1489 C CA . HIS B 1 78 ? -15.516 17 8.914 1 78.94 78 HIS B CA 1
ATOM 1490 C C . HIS B 1 78 ? -14.703 17.938 8.031 1 78.94 78 HIS B C 1
ATOM 1492 O O . HIS B 1 78 ? -14.492 19.094 8.391 1 78.94 78 HIS B O 1
ATOM 1498 N N . GLY B 1 79 ? -14.242 17.453 6.926 1 80.88 79 GLY B N 1
ATOM 1499 C CA . GLY B 1 79 ? -13.484 18.25 5.977 1 80.88 79 GLY B CA 1
ATOM 1500 C C . GLY B 1 79 ? -12.094 18.609 6.469 1 80.88 79 GLY B C 1
ATOM 1501 O O . GLY B 1 79 ? -11.336 19.281 5.77 1 80.88 79 GLY B O 1
ATOM 1502 N N . GLY B 1 80 ? -11.836 18.219 7.547 1 91 80 GLY B N 1
ATOM 1503 C CA . GLY B 1 80 ? -10.617 18.656 8.211 1 91 80 GLY B CA 1
ATOM 1504 C C . GLY B 1 80 ? -9.359 18.094 7.578 1 91 80 GLY B C 1
ATOM 1505 O O . GLY B 1 80 ? -8.32 18.766 7.562 1 91 80 GLY B O 1
ATOM 1506 N N . LEU B 1 81 ? -9.461 16.938 6.992 1 94.81 81 LEU B N 1
ATOM 1507 C CA . LEU B 1 81 ? -8.281 16.328 6.383 1 94.81 81 LEU B CA 1
ATOM 1508 C C . LEU B 1 81 ? -7.777 17.172 5.215 1 94.81 81 LEU B C 1
ATOM 1510 O O . LEU B 1 81 ? -6.598 17.531 5.168 1 94.81 81 LEU B O 1
ATOM 1514 N N . THR B 1 82 ?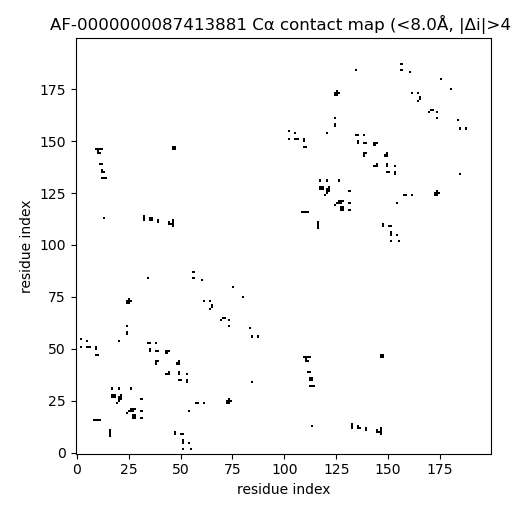 -8.633 17.516 4.277 1 95.25 82 THR B N 1
ATOM 1515 C CA . THR B 1 82 ? -8.25 18.297 3.102 1 95.25 82 THR B CA 1
ATOM 1516 C C . THR B 1 82 ? -7.605 19.609 3.516 1 95.25 82 THR B C 1
ATOM 1518 O O . THR B 1 82 ? -6.621 20.047 2.912 1 95.25 82 THR B O 1
ATOM 1521 N N . VAL B 1 83 ? -8.164 20.234 4.539 1 94.62 83 VAL B N 1
ATOM 1522 C CA . VAL B 1 83 ? -7.625 21.5 5.035 1 94.62 83 VAL B CA 1
ATOM 1523 C C . VAL B 1 83 ? -6.191 21.297 5.516 1 94.62 83 VAL B C 1
ATOM 1525 O O . VAL B 1 83 ? -5.293 22.047 5.148 1 94.62 83 VAL B O 1
ATOM 1528 N N . LYS B 1 84 ? -5.988 20.281 6.293 1 95.5 84 LYS B N 1
ATOM 1529 C CA . LYS B 1 84 ? -4.664 20 6.84 1 95.5 84 LYS B CA 1
ATOM 1530 C C . LYS B 1 84 ? -3.682 19.625 5.734 1 95.5 84 LYS B C 1
ATOM 1532 O O . LYS B 1 84 ? -2.506 20 5.789 1 95.5 84 LYS B O 1
ATOM 1537 N N . LEU B 1 85 ? -4.141 18.875 4.762 1 97.56 85 LEU B N 1
ATOM 1538 C CA . LEU B 1 85 ? -3.307 18.531 3.617 1 97.56 85 LEU B CA 1
ATOM 1539 C C . LEU B 1 85 ? -2.869 19.781 2.859 1 97.56 85 LEU B C 1
ATOM 1541 O O . LEU B 1 85 ? -1.69 19.922 2.531 1 97.56 85 LEU B O 1
ATOM 1545 N N . ASN B 1 86 ? -3.789 20.656 2.598 1 96.88 86 ASN B N 1
ATOM 1546 C CA . ASN B 1 86 ? -3.479 21.891 1.878 1 96.88 86 ASN B CA 1
ATOM 1547 C C . ASN B 1 86 ? -2.496 22.766 2.656 1 96.88 86 ASN B C 1
ATOM 1549 O O . ASN B 1 86 ? -1.562 23.312 2.078 1 96.88 86 ASN B O 1
ATOM 1553 N N . GLU B 1 87 ? -2.748 22.906 3.941 1 95.19 87 GLU B N 1
ATOM 1554 C CA . GLU B 1 87 ? -1.84 23.688 4.777 1 95.19 87 GLU B CA 1
ATOM 1555 C C . GLU B 1 87 ? -0.423 23.125 4.727 1 95.19 87 GLU B C 1
ATOM 1557 O O . GLU B 1 87 ? 0.545 23.875 4.582 1 95.19 87 GLU B O 1
ATOM 1562 N N . TYR B 1 88 ? -0.285 21.875 4.867 1 96.06 88 TYR B N 1
ATOM 1563 C CA . TYR B 1 88 ? 1.009 21.203 4.824 1 96.06 88 TYR B CA 1
ATOM 1564 C C . TYR B 1 88 ? 1.692 21.422 3.48 1 96.06 88 TYR B C 1
ATOM 1566 O O . TYR B 1 88 ? 2.885 21.734 3.428 1 96.06 88 TYR B O 1
ATOM 1574 N N . TRP B 1 89 ? 0.923 21.219 2.42 1 96.5 89 TRP B N 1
ATOM 1575 C CA . TRP B 1 89 ? 1.463 21.312 1.066 1 96.5 89 TRP B CA 1
ATOM 1576 C C . TRP B 1 89 ? 1.962 22.719 0.775 1 96.5 89 TRP B C 1
ATOM 1578 O O . TRP B 1 89 ? 3.025 22.891 0.175 1 96.5 89 TRP B O 1
ATOM 1588 N N . GLU B 1 90 ? 1.178 23.703 1.188 1 95.19 90 GLU B N 1
ATOM 1589 C CA . GLU B 1 90 ? 1.554 25.109 0.975 1 95.19 90 GLU B CA 1
ATOM 1590 C C . GLU B 1 90 ? 2.852 25.438 1.702 1 95.19 90 GLU B C 1
ATOM 1592 O O . GLU B 1 90 ? 3.709 26.141 1.16 1 95.19 90 GLU B O 1
ATOM 1597 N N . LYS B 1 91 ? 2.977 24.984 2.9 1 93.5 91 LYS B N 1
ATOM 1598 C CA . LYS B 1 91 ? 4.195 25.234 3.666 1 93.5 91 LYS B CA 1
ATOM 1599 C C . LYS B 1 91 ? 5.395 24.547 3.02 1 93.5 91 LYS B C 1
ATOM 1601 O O . LYS B 1 91 ? 6.484 25.125 2.947 1 93.5 91 LYS B O 1
ATOM 1606 N N . ARG B 1 92 ? 5.223 23.391 2.547 1 91.69 92 ARG B N 1
ATOM 1607 C CA . ARG B 1 92 ? 6.289 22.625 1.915 1 91.69 92 ARG B CA 1
ATOM 1608 C C . ARG B 1 92 ? 6.742 23.281 0.616 1 91.69 92 ARG B C 1
ATOM 1610 O O . ARG B 1 92 ? 7.941 23.344 0.334 1 91.69 92 ARG B O 1
ATOM 1617 N N . THR B 1 93 ? 5.762 23.688 -0.179 1 91.75 93 THR B N 1
ATOM 1618 C CA . THR B 1 93 ? 6.07 24.297 -1.47 1 91.75 93 THR B CA 1
ATOM 1619 C C . THR B 1 93 ? 6.723 25.656 -1.283 1 91.75 93 THR B C 1
ATOM 1621 O O . THR B 1 93 ? 7.57 26.062 -2.082 1 91.75 93 THR B O 1
ATOM 1624 N N . ALA B 1 94 ? 6.383 26.328 -0.235 1 89.56 94 ALA B N 1
ATOM 1625 C CA . ALA B 1 94 ? 7.004 27.609 0.091 1 89.56 94 ALA B CA 1
ATOM 1626 C C . ALA B 1 94 ? 8.461 27.422 0.504 1 89.56 94 ALA B C 1
ATOM 1628 O O . ALA B 1 94 ? 9.328 28.203 0.128 1 89.56 94 ALA B O 1
ATOM 1629 N N . MET B 1 95 ? 8.766 26.375 1.203 1 86.44 95 MET B N 1
ATOM 1630 C CA . MET B 1 95 ? 10.109 26.109 1.689 1 86.44 95 MET B CA 1
ATOM 1631 C C . MET B 1 95 ? 11.016 25.641 0.551 1 86.44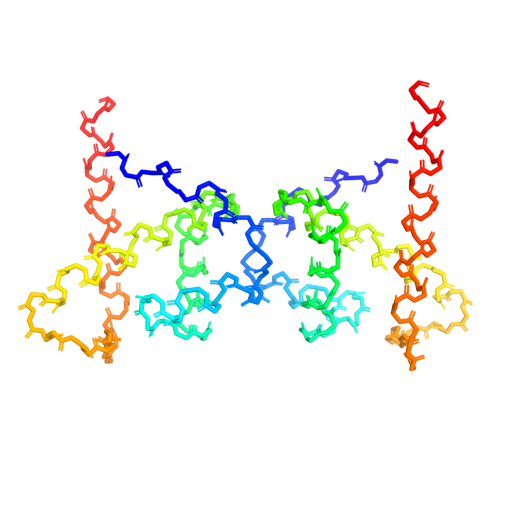 95 MET B C 1
ATOM 1633 O O . MET B 1 95 ? 12.203 25.984 0.523 1 86.44 95 MET B O 1
ATOM 1637 N N . LYS B 1 96 ? 10.602 25.047 -0.5 1 79.75 96 LYS B N 1
ATOM 1638 C CA . LYS B 1 96 ? 11.383 24.594 -1.647 1 79.75 96 LYS B CA 1
ATOM 1639 C C . LYS B 1 96 ? 11.711 25.75 -2.586 1 79.75 96 LYS B C 1
ATOM 1641 O O . LYS B 1 96 ? 12.781 25.781 -3.199 1 79.75 96 LYS B O 1
ATOM 1646 N N . ASN B 1 97 ? 10.727 26.531 -2.73 1 77.19 97 ASN B N 1
ATOM 1647 C CA . ASN B 1 97 ? 10.953 27.688 -3.584 1 77.19 97 ASN B CA 1
ATOM 1648 C C . ASN B 1 97 ? 12 28.625 -2.99 1 77.19 97 ASN B C 1
ATOM 1650 O O . ASN B 1 97 ? 12.688 29.328 -3.723 1 77.19 97 ASN B O 1
ATOM 1654 N N . LYS B 1 98 ? 12.281 28.594 -1.728 1 74.88 98 LYS B N 1
ATOM 1655 C CA . LYS B 1 98 ? 13.297 29.453 -1.117 1 74.88 98 LYS B CA 1
ATOM 1656 C C . LYS B 1 98 ? 14.68 28.828 -1.225 1 74.88 98 LYS B C 1
ATOM 1658 O O . LYS B 1 98 ? 15.688 29.531 -1.257 1 74.88 98 LYS B O 1
ATOM 1663 N N . SER B 1 99 ? 14.758 27.578 -1.211 1 64.56 99 SER B N 1
ATOM 1664 C CA . SER B 1 99 ? 16.062 26.922 -1.213 1 64.56 99 SER B CA 1
ATOM 1665 C C . SER B 1 99 ? 16.578 26.719 -2.633 1 64.56 99 SER B C 1
ATOM 1667 O O . SER B 1 99 ? 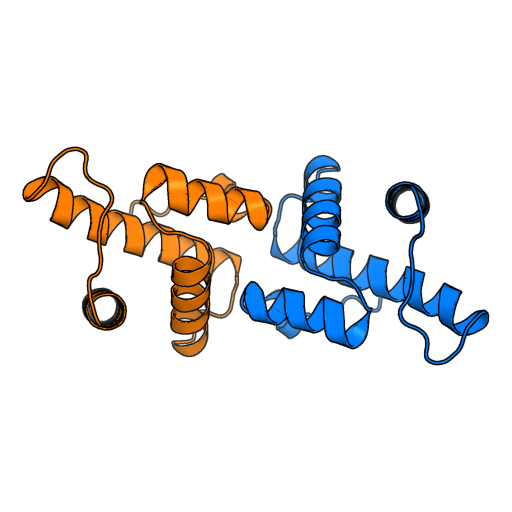17.719 26.312 -2.83 1 64.56 99 SER B O 1
ATOM 1669 N N . GLY B 1 100 ? 15.852 26.844 -3.736 1 49.94 100 GLY B N 1
ATOM 1670 C CA . GLY B 1 100 ? 16.375 26.859 -5.094 1 49.94 100 GLY B CA 1
ATOM 1671 C C . GLY B 1 100 ? 16.734 28.25 -5.582 1 49.94 100 GLY B C 1
ATOM 1672 O O . GLY B 1 100 ? 16.297 29.25 -5.016 1 49.94 100 GLY B O 1
#

Organism: NCBI:txid267746

Foldseek 3Di:
DVLPPCQPLLPDDPVVNQVVCCVVAVQHPVNVVVQLVVVVVVPQVPSSVSSSVVVVLSVVQRVVCCVPDPPDRDDLPDVSSVVSSVVSVVVVVVVVVVVD/DVLPPCQVLLPDDPVVNQVVCCVVAVQHPVNVVVQLVVVVVVPQVPSSVSSSVVVVLSVVQRVVCCVPDPPDHDDLPDVSSVVSSVVSVVVVVVVVVVVD